Protein AF-0000000066887079 (afdb_homodimer)

Radius of gyration: 17.31 Å; Cα contacts (8 Å, |Δi|>4): 502; chains: 2; bounding box: 39×46×37 Å

Foldseek 3Di:
DPFQKKKKKKFWAWDPPDDLVRLVCCVVVPLVVQCVVLCVVLAKDKDKAQDQPCPVDPPDDPVSNNTGIMIMIMHRDPCSVVCSCVDVCCVVRRVVSCNVITDPVVMDMDMDGDDDDD/DPFQKKKKKKFWAWDPPDDLVRLVCCVVPPLVVQCVVLCVVLAKDKDKAQDQPCPVDPPDDPVSNNTGIMIMIMHRDPCSVVCSCVDVCCVPRRVVSCNVITDPVVMDMDMDGDDDDD

pLDDT: mean 91.67, std 13.05, range [44.91, 98.69]

Structure (mmCIF, N/CA/C/O backbone):
data_AF-0000000066887079-model_v1
#
loop_
_entity.id
_entity.type
_entity.pdbx_description
1 polymer 'EthD domain-containing protein'
#
loop_
_atom_site.group_PDB
_atom_site.id
_atom_site.type_symbol
_atom_site.label_atom_id
_atom_site.label_alt_id
_atom_site.label_comp_id
_atom_site.label_asym_id
_atom_site.label_entity_id
_atom_site.label_seq_id
_atom_site.pdbx_PDB_ins_code
_atom_site.Cartn_x
_atom_site.Cartn_y
_atom_site.Cartn_z
_atom_site.occupancy
_atom_site.B_iso_or_equiv
_atom_site.auth_seq_id
_atom_site.auth_comp_id
_atom_site.auth_asym_id
_atom_site.auth_atom_id
_atom_site.pdbx_PDB_model_num
ATOM 1 N N . MET A 1 1 ? -15 -15.227 9.727 1 44.91 1 MET A N 1
ATOM 2 C CA . MET A 1 1 ? -14.594 -14.281 10.766 1 44.91 1 MET A CA 1
ATOM 3 C C . MET A 1 1 ? -14.25 -12.922 10.156 1 44.91 1 MET A C 1
ATOM 5 O O . MET A 1 1 ? -13.836 -12.844 9 1 44.91 1 MET A O 1
ATOM 9 N N . PRO A 1 2 ? -14.703 -11.82 10.75 1 52.34 2 PRO A N 1
ATOM 10 C CA . PRO A 1 2 ? -14.398 -10.5 10.195 1 52.34 2 PRO A CA 1
ATOM 11 C C . PRO A 1 2 ? -12.906 -10.289 9.953 1 52.34 2 PRO A C 1
ATOM 13 O O . PRO A 1 2 ? -12.078 -10.922 10.609 1 52.34 2 PRO A O 1
ATOM 16 N N . PRO A 1 3 ? -12.727 -9.562 8.898 1 65.31 3 PRO A N 1
ATOM 17 C CA . PRO A 1 3 ? -11.297 -9.281 8.75 1 65.31 3 PRO A CA 1
ATOM 18 C C . PRO A 1 3 ? -10.664 -8.766 10.039 1 65.31 3 PRO A C 1
ATOM 20 O O . PRO A 1 3 ? -11.336 -8.109 10.844 1 65.31 3 PRO A O 1
ATOM 23 N N . THR A 1 4 ? -9.492 -9.102 10.117 1 77.44 4 THR A N 1
ATOM 24 C CA . THR A 1 4 ? -8.812 -8.734 11.352 1 77.44 4 THR A CA 1
ATOM 25 C C . THR A 1 4 ? -8.125 -7.375 11.211 1 77.44 4 THR A C 1
ATOM 27 O O . THR A 1 4 ? -7.703 -6.781 12.211 1 77.44 4 THR A O 1
ATOM 30 N N . SER A 1 5 ? -8.055 -6.895 10.086 1 95 5 SER A N 1
ATOM 31 C CA . SER A 1 5 ? -7.391 -5.602 9.961 1 95 5 SER A CA 1
ATOM 32 C C . SER A 1 5 ? -7.781 -4.91 8.656 1 95 5 SER A C 1
ATOM 34 O O . SER A 1 5 ? -8.398 -5.523 7.781 1 95 5 SER A O 1
ATOM 36 N N . TYR A 1 6 ? -7.52 -3.543 8.57 1 95.44 6 TYR A N 1
ATOM 37 C CA . TYR A 1 6 ? -7.75 -2.688 7.41 1 95.44 6 TYR A CA 1
ATOM 38 C C . TYR A 1 6 ? -6.496 -1.893 7.062 1 95.44 6 TYR A C 1
ATOM 40 O O . TYR A 1 6 ? -5.664 -1.622 7.93 1 95.44 6 TYR A O 1
ATOM 48 N N . THR A 1 7 ? -6.402 -1.618 5.816 1 97.06 7 THR A N 1
ATOM 49 C CA . THR A 1 7 ? -5.266 -0.843 5.336 1 97.06 7 THR A CA 1
ATOM 50 C C . THR A 1 7 ? -5.723 0.251 4.375 1 97.06 7 THR A C 1
ATOM 52 O O . THR A 1 7 ? -6.551 0.006 3.496 1 97.06 7 THR A O 1
ATOM 55 N N . MET A 1 8 ? -5.262 1.444 4.613 1 96.56 8 MET A N 1
ATOM 56 C CA . MET A 1 8 ? -5.359 2.521 3.633 1 96.56 8 MET A CA 1
ATOM 57 C C . MET A 1 8 ? -4.008 2.793 2.984 1 96.56 8 MET A C 1
ATOM 59 O O . MET A 1 8 ? -2.986 2.848 3.672 1 96.56 8 MET A O 1
ATOM 63 N N . VAL A 1 9 ? -3.994 2.865 1.698 1 97.25 9 VAL A N 1
ATOM 64 C CA . VAL A 1 9 ? -2.832 3.305 0.933 1 97.25 9 VAL A CA 1
ATOM 65 C C . VAL A 1 9 ? -3.143 4.625 0.233 1 97.25 9 VAL A C 1
ATOM 67 O O . VAL A 1 9 ? -4.117 4.723 -0.517 1 97.25 9 VAL A O 1
ATOM 70 N N . ALA A 1 10 ? -2.365 5.652 0.504 1 96.94 10 ALA A N 1
ATOM 71 C CA . ALA A 1 10 ? -2.518 6.965 -0.119 1 96.94 10 ALA A CA 1
ATOM 72 C C . ALA A 1 10 ? -1.252 7.367 -0.871 1 96.94 10 ALA A C 1
ATOM 74 O O . ALA A 1 10 ? -0.158 7.367 -0.301 1 96.94 10 ALA A O 1
ATOM 75 N N . PHE A 1 11 ? -1.395 7.707 -2.139 1 95.75 11 PHE A N 1
ATOM 76 C CA . PHE A 1 11 ? -0.269 8.156 -2.949 1 95.75 11 PHE A CA 1
ATOM 77 C C . PHE A 1 11 ? -0.177 9.672 -2.957 1 95.75 11 PHE A C 1
ATOM 79 O O . PHE A 1 11 ? -1.181 10.359 -3.164 1 95.75 11 PHE A O 1
ATOM 86 N N . ILE A 1 12 ? 1.055 10.141 -2.736 1 96.88 12 ILE A N 1
ATOM 87 C CA . ILE A 1 12 ? 1.232 11.57 -2.555 1 96.88 12 ILE A CA 1
ATOM 88 C C . ILE A 1 12 ? 2.307 12.086 -3.512 1 96.88 12 ILE A C 1
ATOM 90 O O . ILE A 1 12 ? 3.26 11.367 -3.824 1 96.88 12 ILE A O 1
ATOM 94 N N . LYS A 1 13 ? 2.131 13.289 -3.98 1 96.5 13 LYS A N 1
ATOM 95 C CA . LYS A 1 13 ? 3.062 14.008 -4.848 1 96.5 13 LYS A CA 1
ATOM 96 C C . LYS A 1 13 ? 3.684 15.195 -4.125 1 96.5 13 LYS A C 1
ATOM 98 O O . LYS A 1 13 ? 2.988 15.938 -3.428 1 96.5 13 LYS A O 1
ATOM 103 N N . ARG A 1 14 ? 4.949 15.336 -4.27 1 97.81 14 ARG A N 1
ATOM 104 C CA . ARG A 1 14 ? 5.633 16.438 -3.594 1 97.81 14 ARG A CA 1
ATOM 105 C C . ARG A 1 14 ? 5.152 17.781 -4.117 1 97.81 14 ARG A C 1
ATOM 107 O O . ARG A 1 14 ? 4.68 17.875 -5.254 1 97.81 14 ARG A O 1
ATOM 114 N N . LYS A 1 15 ? 5.285 18.828 -3.297 1 98.12 15 LYS A N 1
ATOM 115 C CA . LYS A 1 15 ? 4.953 20.203 -3.676 1 98.12 15 LYS A CA 1
ATOM 116 C C . LYS A 1 15 ? 5.754 20.641 -4.898 1 98.12 15 LYS A C 1
ATOM 118 O O . LYS A 1 15 ? 6.945 20.359 -5 1 98.12 15 LYS A O 1
ATOM 123 N N . GLU A 1 16 ? 5.109 21.406 -5.781 1 97.25 16 GLU A N 1
ATOM 124 C CA . GLU A 1 16 ? 5.805 21.922 -6.957 1 97.25 16 GLU A CA 1
ATOM 125 C C . GLU A 1 16 ? 7.051 22.703 -6.562 1 97.25 16 GLU A C 1
ATOM 127 O O . GLU A 1 16 ? 7 23.547 -5.656 1 97.25 16 GLU A O 1
ATOM 132 N N . GLY A 1 17 ? 8.125 22.391 -7.219 1 97.62 17 GLY A N 1
ATOM 133 C CA . GLY A 1 17 ? 9.359 23.125 -6.984 1 97.62 17 GLY A CA 1
ATOM 134 C C . GLY A 1 17 ? 10.227 22.5 -5.902 1 97.62 17 GLY A C 1
ATOM 135 O O . GLY A 1 17 ? 11.398 22.844 -5.766 1 97.62 17 GLY A O 1
ATOM 136 N N . MET A 1 18 ? 9.711 21.656 -5.16 1 97.56 18 MET A N 1
ATOM 137 C CA . MET A 1 18 ? 10.453 21 -4.094 1 97.56 18 MET A CA 1
ATOM 138 C C . MET A 1 18 ? 11.266 19.828 -4.637 1 97.56 18 MET A C 1
ATOM 140 O O . MET A 1 18 ? 10.758 19.031 -5.434 1 97.56 18 MET A O 1
ATOM 144 N N . SER A 1 19 ? 12.508 19.688 -4.25 1 96.62 19 SER A N 1
ATOM 145 C CA . SER A 1 19 ? 13.312 18.547 -4.672 1 96.62 19 SER A CA 1
ATOM 146 C C . SER A 1 19 ? 12.844 17.266 -3.994 1 96.62 19 SER A C 1
ATOM 148 O O . SER A 1 19 ? 12.242 17.312 -2.92 1 96.62 19 SER A O 1
ATOM 150 N N . LEU A 1 20 ? 13.141 16.203 -4.625 1 95.75 20 LEU A N 1
ATOM 151 C CA . LEU A 1 20 ? 12.797 14.922 -4.043 1 95.75 20 LEU A CA 1
ATOM 152 C C . LEU A 1 20 ? 13.461 14.742 -2.682 1 95.75 20 LEU A C 1
ATOM 154 O O . LEU A 1 20 ? 12.836 14.25 -1.738 1 95.75 20 LEU A O 1
ATOM 158 N N . GLU A 1 21 ? 14.703 15.125 -2.576 1 95.25 21 GLU A N 1
ATOM 159 C CA . GLU A 1 21 ? 15.445 15.008 -1.323 1 95.25 21 GLU A CA 1
ATOM 160 C C . GLU A 1 21 ? 14.805 15.844 -0.222 1 95.25 21 GLU A C 1
ATOM 162 O O . GLU A 1 21 ? 14.641 15.383 0.906 1 95.25 21 GLU A O 1
ATOM 167 N N . ASP A 1 22 ? 14.438 17.062 -0.54 1 97.69 22 ASP A N 1
ATOM 168 C CA . ASP A 1 22 ? 13.789 17.922 0.437 1 97.69 22 ASP A CA 1
ATOM 169 C C . ASP A 1 22 ? 12.438 17.359 0.859 1 97.69 22 ASP A C 1
ATOM 171 O O . ASP A 1 22 ? 12.062 17.438 2.031 1 97.69 22 ASP A O 1
ATOM 175 N N . PHE A 1 23 ? 11.773 16.859 -0.127 1 98.06 23 PHE A N 1
ATOM 176 C CA . PHE A 1 23 ? 10.469 16.266 0.129 1 98.06 23 PHE A CA 1
ATOM 177 C C . PHE A 1 23 ? 10.586 15.117 1.135 1 98.06 23 PHE A C 1
ATOM 179 O O . PHE A 1 23 ? 9.883 15.109 2.15 1 98.06 23 PHE A O 1
ATOM 186 N N . TYR A 1 24 ? 11.453 14.203 0.91 1 96.62 24 TYR A N 1
ATOM 187 C CA . TYR A 1 24 ? 11.594 13.055 1.795 1 96.62 24 TYR A CA 1
ATOM 188 C C . TYR A 1 24 ? 12.086 13.477 3.172 1 96.62 24 TYR A C 1
ATOM 190 O O . TYR A 1 24 ? 11.625 12.961 4.191 1 96.62 24 TYR A O 1
ATOM 198 N N . THR A 1 25 ? 13.062 14.406 3.191 1 97.69 25 THR A N 1
ATOM 199 C CA . THR A 1 25 ? 13.57 14.898 4.465 1 97.69 25 THR A CA 1
ATOM 200 C C . THR A 1 25 ? 12.453 15.531 5.289 1 97.69 25 THR A C 1
ATOM 202 O O . THR A 1 25 ? 12.297 15.227 6.477 1 97.69 25 THR A O 1
ATOM 205 N N . TYR A 1 26 ? 11.664 16.359 4.676 1 98.69 26 TYR A N 1
ATOM 206 C CA . TYR A 1 26 ? 10.578 17.016 5.387 1 98.69 26 TYR A CA 1
ATOM 207 C C . TYR A 1 26 ? 9.508 16.016 5.809 1 98.69 26 TYR A C 1
ATOM 209 O O . TYR A 1 26 ? 9.047 16.047 6.949 1 98.69 26 TYR A O 1
ATOM 217 N N . TRP A 1 27 ? 9.102 15.164 4.859 1 98.19 27 TRP A N 1
ATOM 218 C CA . TRP A 1 27 ? 8.07 14.172 5.117 1 98.19 27 TRP A CA 1
ATOM 219 C C . TRP A 1 27 ? 8.445 13.289 6.301 1 98.19 27 TRP A C 1
ATOM 221 O O . TRP A 1 27 ? 7.652 13.094 7.223 1 98.19 27 TRP A O 1
ATOM 231 N N . GLU A 1 28 ? 9.641 12.844 6.305 1 97.62 28 GLU A N 1
ATOM 232 C CA . GLU A 1 28 ? 10.102 11.898 7.32 1 97.62 28 GLU A CA 1
ATOM 233 C C . GLU A 1 28 ? 10.438 12.609 8.625 1 97.62 28 GLU A C 1
ATOM 235 O O . GLU A 1 28 ? 9.984 12.203 9.695 1 97.62 28 GLU A O 1
ATOM 240 N N . ASP A 1 29 ? 11.086 13.68 8.578 1 98.25 29 ASP A N 1
ATOM 241 C CA . ASP A 1 29 ? 11.734 14.242 9.758 1 98.25 29 ASP A CA 1
ATOM 242 C C . ASP A 1 29 ? 10.867 15.328 10.398 1 98.25 29 ASP A C 1
ATOM 244 O O . ASP A 1 29 ? 11.094 15.711 11.547 1 98.25 29 ASP A O 1
ATOM 248 N N . VAL A 1 30 ? 9.945 15.836 9.695 1 98.56 30 VAL A N 1
ATOM 249 C CA . VAL A 1 30 ? 9.102 16.906 10.234 1 98.56 30 VAL A CA 1
ATOM 250 C C . VAL A 1 30 ? 7.652 16.422 10.312 1 98.56 30 VAL A C 1
ATOM 252 O O . VAL A 1 30 ? 7.07 16.344 11.398 1 98.56 30 VAL A O 1
ATOM 255 N N . HIS A 1 31 ? 7.086 16.047 9.164 1 98.69 31 HIS A N 1
ATOM 256 C CA . HIS A 1 31 ? 5.684 15.656 9.133 1 98.69 31 HIS A CA 1
ATOM 257 C C . HIS A 1 31 ? 5.457 14.359 9.906 1 98.69 31 HIS A C 1
ATOM 259 O O . HIS A 1 31 ? 4.449 14.219 10.602 1 98.69 31 HIS A O 1
ATOM 265 N N . GLY A 1 32 ? 6.398 13.406 9.734 1 98.19 32 GLY A N 1
ATOM 266 C CA . GLY A 1 32 ? 6.293 12.141 10.438 1 98.19 32 GLY A CA 1
ATOM 267 C C . GLY A 1 32 ? 6.086 12.312 11.93 1 98.19 32 GLY A C 1
ATOM 268 O O . GLY A 1 32 ? 5.051 11.906 12.469 1 98.19 32 GLY A O 1
ATOM 269 N N . PRO A 1 33 ? 7.059 12.938 12.586 1 98.12 33 PRO A N 1
ATOM 270 C CA . PRO A 1 33 ? 6.918 13.172 14.023 1 98.12 33 PRO A CA 1
ATOM 271 C C . PRO A 1 33 ? 5.656 13.953 14.375 1 98.12 33 PRO A C 1
ATOM 273 O O . PRO A 1 33 ? 5.047 13.719 15.422 1 98.12 33 PRO A O 1
ATOM 276 N N . LEU A 1 34 ? 5.25 14.836 13.523 1 98.06 34 LEU A N 1
ATOM 277 C CA . LEU A 1 34 ? 4.051 15.633 13.742 1 98.06 34 LEU A CA 1
ATOM 278 C C . LEU A 1 34 ? 2.803 14.75 13.734 1 98.06 34 LEU A C 1
ATOM 280 O O . LEU A 1 34 ? 1.878 14.977 14.523 1 98.06 34 LEU A O 1
ATOM 284 N N . VAL A 1 35 ? 2.68 13.742 12.883 1 98.12 35 VAL A N 1
ATOM 285 C CA . VAL A 1 35 ? 1.513 12.891 12.664 1 98.12 35 VAL A CA 1
ATOM 286 C C . VAL A 1 35 ? 1.468 11.789 13.727 1 98.12 35 VAL A C 1
ATOM 288 O O . VAL A 1 35 ? 0.398 11.266 14.039 1 98.12 35 VAL A O 1
ATOM 291 N N . LYS A 1 36 ? 2.592 11.453 14.281 1 98 36 LYS A N 1
ATOM 292 C CA . LYS A 1 36 ? 2.754 10.273 15.125 1 98 36 LYS A CA 1
ATOM 293 C C . LYS A 1 36 ? 1.77 10.289 16.297 1 98 36 LYS A C 1
ATOM 295 O O . LYS A 1 36 ? 1.031 9.328 16.5 1 98 36 LYS A O 1
ATOM 300 N N . PRO A 1 37 ? 1.663 11.391 17.094 1 97.62 37 PRO A N 1
ATOM 301 C CA . PRO A 1 37 ? 0.713 11.367 18.203 1 97.62 37 PRO A CA 1
ATOM 302 C C . PRO A 1 37 ? -0.735 11.219 17.75 1 97.62 37 PRO A C 1
ATOM 304 O O . PRO A 1 37 ? -1.529 10.539 18.406 1 97.62 37 PRO A O 1
ATOM 307 N N . TRP A 1 38 ? -1.096 11.812 16.656 1 97.81 38 TRP A N 1
ATOM 308 C CA . TRP A 1 38 ? -2.434 11.703 16.094 1 97.81 38 TRP A CA 1
ATOM 309 C C . TRP A 1 38 ? -2.723 10.266 15.664 1 97.81 38 TRP A C 1
ATOM 311 O O . TRP A 1 38 ? -3.795 9.727 15.945 1 97.81 38 TRP A O 1
ATOM 321 N N . ALA A 1 39 ? -1.786 9.641 14.977 1 98.12 39 ALA A N 1
ATOM 322 C CA . ALA A 1 39 ? -1.948 8.266 14.523 1 98.12 39 ALA A CA 1
ATOM 323 C C . ALA A 1 39 ? -2.086 7.309 15.711 1 98.12 39 ALA A C 1
ATOM 325 O O . ALA A 1 39 ? -2.961 6.441 15.711 1 98.12 39 ALA A O 1
ATOM 326 N N . GLU A 1 40 ? -1.262 7.48 16.688 1 98.19 40 GLU A N 1
ATOM 327 C CA . GLU A 1 40 ? -1.305 6.633 17.875 1 98.19 40 GLU A CA 1
ATOM 328 C C . GLU A 1 40 ? -2.633 6.781 18.625 1 98.19 40 GLU A C 1
ATOM 330 O O . GLU A 1 40 ? -3.219 5.789 19.062 1 98.19 40 GLU A O 1
ATOM 335 N N . LYS A 1 41 ? -3.045 8.008 18.734 1 97.69 41 LYS A N 1
ATOM 336 C CA . LYS A 1 41 ? -4.312 8.289 19.406 1 97.69 41 LYS A CA 1
ATOM 337 C C . LYS A 1 41 ? -5.457 7.508 18.766 1 97.69 41 LYS A C 1
ATOM 339 O O . LYS A 1 41 ? -6.375 7.059 19.453 1 97.69 41 LYS A O 1
ATOM 344 N N . HIS A 1 42 ? -5.395 7.238 17.5 1 97.81 42 HIS A N 1
ATOM 345 C CA . HIS A 1 42 ? -6.516 6.645 16.781 1 97.81 42 HIS A CA 1
ATOM 346 C C . HIS A 1 42 ? -6.238 5.191 16.422 1 97.81 42 HIS A C 1
ATOM 348 O O . HIS A 1 42 ? -6.977 4.586 15.648 1 97.81 42 HIS A O 1
ATOM 354 N N . GLY A 1 43 ? -5.117 4.648 16.922 1 97.69 43 GLY A N 1
ATOM 355 C CA . GLY A 1 43 ? -4.816 3.24 16.734 1 97.69 43 GLY A CA 1
ATOM 356 C C . GLY A 1 43 ? -4.355 2.92 15.32 1 97.69 43 GLY A C 1
ATOM 357 O O . GLY A 1 43 ? -4.66 1.85 14.789 1 97.69 43 GLY A O 1
ATOM 358 N N . LEU A 1 44 ? -3.678 3.828 14.711 1 98.12 44 LEU A N 1
ATOM 359 C CA . LEU A 1 44 ? -3.178 3.639 13.352 1 98.12 44 LEU A CA 1
ATOM 360 C C . LEU A 1 44 ? -1.688 3.309 13.359 1 98.12 44 LEU A C 1
ATOM 362 O O . LEU A 1 44 ? -0.91 3.955 14.062 1 98.12 44 LEU A O 1
ATOM 366 N N . THR A 1 45 ? -1.326 2.289 12.641 1 98.5 45 THR A N 1
ATOM 367 C CA . THR A 1 45 ? 0.063 2.262 12.195 1 98.5 45 THR A CA 1
ATOM 368 C C . THR A 1 45 ? 0.265 3.182 10.992 1 98.5 45 THR A C 1
ATOM 370 O O . THR A 1 45 ? -0.693 3.518 10.297 1 98.5 45 THR A O 1
ATOM 373 N N . TYR A 1 46 ? 1.46 3.652 10.852 1 98.69 46 TYR A N 1
ATOM 374 C CA . TYR A 1 46 ? 1.773 4.598 9.781 1 98.69 46 TYR A CA 1
ATOM 375 C C . TYR A 1 46 ? 3.182 4.367 9.25 1 98.69 46 TYR A C 1
ATOM 377 O O . TYR A 1 46 ? 4.16 4.504 9.984 1 98.69 46 TYR A O 1
ATOM 385 N N . LYS A 1 47 ? 3.268 4.043 7.996 1 98.44 47 LYS A N 1
ATOM 386 C CA . LYS A 1 47 ? 4.527 3.918 7.266 1 98.44 47 LYS A CA 1
ATOM 387 C C . LYS A 1 47 ? 4.551 4.852 6.059 1 98.44 47 LYS A C 1
ATOM 389 O O . LYS A 1 47 ? 3.521 5.082 5.418 1 98.44 47 LYS A O 1
ATOM 394 N N . GLN A 1 48 ? 5.691 5.352 5.758 1 98 48 GLN A N 1
ATOM 395 C CA . GLN A 1 48 ? 5.969 6.094 4.531 1 98 48 GLN A CA 1
ATOM 396 C C . GLN A 1 48 ? 6.801 5.262 3.562 1 98 48 GLN A C 1
ATOM 398 O O . GLN A 1 48 ? 7.844 4.723 3.938 1 98 48 GLN A O 1
ATOM 403 N N . VAL A 1 49 ? 6.367 5.121 2.355 1 96.69 49 VAL A N 1
ATOM 404 C CA . VAL A 1 49 ? 7.133 4.461 1.303 1 96.69 49 VAL A CA 1
ATOM 405 C C . VAL A 1 49 ? 7.633 5.5 0.299 1 96.69 49 VAL A C 1
ATOM 407 O O . VAL A 1 49 ? 6.832 6.168 -0.358 1 96.69 49 VAL A O 1
ATOM 410 N N . HIS A 1 50 ? 8.922 5.625 0.19 1 95.88 50 HIS A N 1
ATOM 411 C CA . HIS A 1 50 ? 9.555 6.57 -0.719 1 95.88 50 HIS A CA 1
ATOM 412 C C . HIS A 1 50 ? 9.781 5.945 -2.094 1 95.88 50 HIS A C 1
ATOM 414 O O . HIS A 1 50 ? 10.75 5.211 -2.295 1 95.88 50 HIS A O 1
ATOM 420 N N . THR A 1 51 ? 8.898 6.215 -3.043 1 92.62 51 THR A N 1
ATOM 421 C CA . THR A 1 51 ? 8.891 5.508 -4.32 1 92.62 51 THR A CA 1
ATOM 422 C C . THR A 1 51 ? 9.6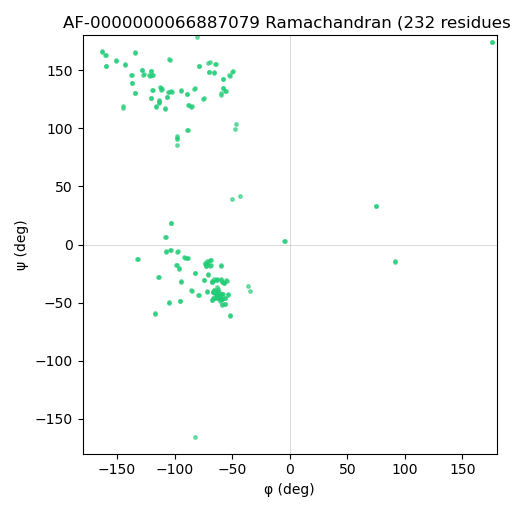48 6.301 -5.379 1 92.62 51 THR A C 1
ATOM 424 O O . THR A 1 51 ? 9.859 5.816 -6.492 1 92.62 51 THR A O 1
ATOM 427 N N . GLY A 1 52 ? 9.898 7.527 -5.344 1 71.88 52 GLY A N 1
ATOM 428 C CA . GLY A 1 52 ? 10.578 8.359 -6.324 1 71.88 52 GLY A CA 1
ATOM 429 C C . GLY A 1 52 ? 12.07 8.094 -6.406 1 71.88 52 GLY A C 1
ATOM 430 O O . GLY A 1 52 ? 12.742 8.57 -7.32 1 71.88 52 GLY A O 1
ATOM 431 N N . SER A 1 53 ? 12.578 7.652 -5.457 1 60.78 53 SER A N 1
ATOM 432 C CA . SER A 1 53 ? 14.023 7.445 -5.477 1 60.78 53 SER A CA 1
ATOM 433 C C . SER A 1 53 ? 14.383 6.137 -6.172 1 60.78 53 SER A C 1
ATOM 435 O O . SER A 1 53 ? 13.508 5.426 -6.664 1 60.78 53 SER A O 1
ATOM 437 N N . ASN A 1 54 ? 15.734 5.656 -5.984 1 50.91 54 ASN A N 1
ATOM 438 C CA . ASN A 1 54 ? 16.391 4.496 -6.559 1 50.91 54 ASN A CA 1
ATOM 439 C C . ASN A 1 54 ? 15.562 3.229 -6.387 1 50.91 54 ASN A C 1
ATOM 441 O O . ASN A 1 54 ? 15.883 2.377 -5.555 1 50.91 54 ASN A O 1
ATOM 445 N N . ALA A 1 55 ? 14.281 3.592 -6.59 1 50.47 55 ALA A N 1
ATOM 446 C CA . ALA A 1 55 ? 13.609 2.303 -6.461 1 50.47 55 ALA A CA 1
ATOM 447 C C . ALA A 1 55 ? 14.312 1.229 -7.285 1 50.47 55 ALA A C 1
ATOM 449 O O . ALA A 1 55 ? 14.602 1.434 -8.469 1 50.47 55 ALA A O 1
ATOM 450 N N . PRO A 1 56 ? 15.055 0.541 -6.574 1 46.09 56 PRO A N 1
ATOM 451 C CA . PRO A 1 56 ? 15.758 -0.496 -7.328 1 46.09 56 PRO A CA 1
ATOM 452 C C . PRO A 1 56 ? 14.922 -1.071 -8.469 1 46.09 56 PRO A C 1
ATOM 454 O O . PRO A 1 56 ? 15.477 -1.565 -9.461 1 46.09 56 PRO A O 1
ATOM 457 N N . THR A 1 57 ? 13.609 -1.285 -8.227 1 48.62 57 THR A N 1
ATOM 458 C CA . THR A 1 57 ? 12.984 -2.285 -9.078 1 48.62 57 THR A CA 1
ATOM 459 C C . THR A 1 57 ? 12.25 -1.619 -10.242 1 48.62 57 THR A C 1
ATOM 461 O O . THR A 1 57 ? 11.695 -0.53 -10.086 1 48.62 57 THR A O 1
ATOM 464 N N . GLY A 1 58 ? 12.82 -1.403 -11.344 1 49.25 58 GLY A N 1
ATOM 465 C CA . GLY A 1 58 ? 12.273 -1.203 -12.68 1 49.25 58 GLY A CA 1
ATOM 466 C C . GLY A 1 58 ? 10.766 -1.387 -12.742 1 49.25 58 GLY A C 1
ATOM 467 O O . GLY A 1 58 ? 10.188 -1.433 -13.828 1 49.25 58 GLY A O 1
ATOM 468 N N . VAL A 1 59 ? 10.195 -1.632 -11.617 1 54.53 59 VAL A N 1
ATOM 469 C CA . VAL A 1 59 ? 8.852 -2.164 -11.836 1 54.53 59 VAL A CA 1
ATOM 470 C C . VAL A 1 59 ? 7.812 -1.071 -11.578 1 54.53 59 VAL A C 1
ATOM 472 O O . VAL A 1 59 ? 6.617 -1.351 -11.508 1 54.53 59 VAL A O 1
ATOM 475 N N . ASP A 1 60 ? 8.234 0.183 -11.594 1 63 60 ASP A N 1
ATOM 476 C CA . ASP A 1 60 ? 7.16 1.159 -11.414 1 63 60 ASP A CA 1
ATOM 477 C C . ASP A 1 60 ? 6.336 1.309 -12.695 1 63 60 ASP A C 1
ATOM 479 O O . ASP A 1 60 ? 6.891 1.465 -13.781 1 63 60 ASP A O 1
ATOM 483 N N . SER A 1 61 ? 5.117 1.103 -12.391 1 80.31 61 SER A N 1
ATOM 484 C CA . SER A 1 61 ? 4.215 1.428 -13.492 1 80.31 61 SER A CA 1
ATOM 485 C C . SER A 1 61 ? 4.152 2.934 -13.734 1 80.31 61 SER A C 1
ATOM 487 O O . SER A 1 61 ? 4.289 3.721 -12.789 1 80.31 61 SER A O 1
ATOM 489 N N . GLU A 1 62 ? 3.953 3.25 -14.969 1 81.94 62 GLU A N 1
ATOM 490 C CA . GLU A 1 62 ? 3.99 4.641 -15.414 1 81.94 62 GLU A CA 1
ATOM 491 C C . GLU A 1 62 ? 3.051 5.508 -14.578 1 81.94 62 GLU A C 1
ATOM 493 O O . GLU A 1 62 ? 3.422 6.609 -14.164 1 81.94 62 GLU A O 1
ATOM 498 N N . PHE A 1 63 ? 1.889 5.055 -14.297 1 90.69 63 PHE A N 1
ATOM 499 C CA . PHE A 1 63 ? 0.91 5.879 -13.594 1 90.69 63 PHE A CA 1
ATOM 500 C C . PHE A 1 63 ? 1.381 6.188 -12.18 1 90.69 63 PHE A C 1
ATOM 502 O O . PHE A 1 63 ? 1.318 7.34 -11.742 1 90.69 63 PHE A O 1
ATOM 509 N N . LEU A 1 64 ? 1.854 5.203 -11.5 1 93.38 64 LEU A N 1
ATOM 510 C CA . LEU A 1 64 ? 2.26 5.406 -10.109 1 93.38 64 LEU A CA 1
ATOM 511 C C . LEU A 1 64 ? 3.541 6.23 -10.031 1 93.38 64 LEU A C 1
ATOM 513 O O . LEU A 1 64 ? 3.867 6.781 -8.984 1 93.38 64 LEU A O 1
ATOM 517 N N . GLY A 1 65 ? 4.207 6.363 -11.133 1 91.38 65 GLY A N 1
ATOM 518 C CA . GLY A 1 65 ? 5.414 7.172 -11.203 1 91.38 65 GLY A CA 1
ATOM 519 C C . GLY A 1 65 ? 5.145 8.656 -11.062 1 91.38 65 GLY A C 1
ATOM 520 O O . GLY A 1 65 ? 6.066 9.445 -10.836 1 91.38 65 GLY A O 1
ATOM 521 N N . LYS A 1 66 ? 3.896 9.055 -11.172 1 91.25 66 LYS A N 1
ATOM 522 C CA . LYS A 1 66 ? 3.512 10.453 -11.016 1 91.25 66 LYS A CA 1
ATOM 523 C C . LYS A 1 66 ? 3.574 10.875 -9.547 1 91.25 66 LYS A C 1
ATOM 525 O O . LYS A 1 66 ? 3.541 12.07 -9.242 1 91.25 66 LYS A O 1
ATOM 530 N N . TYR A 1 67 ? 3.598 9.898 -8.727 1 95.25 67 TYR A N 1
ATOM 531 C CA . TYR A 1 67 ? 3.631 10.164 -7.297 1 95.25 67 TYR A CA 1
ATOM 532 C C . TYR A 1 67 ? 5.027 9.938 -6.73 1 95.25 67 TYR A C 1
ATOM 534 O O . TYR A 1 67 ? 5.848 9.25 -7.348 1 95.25 67 TYR A O 1
ATOM 542 N N . ASP A 1 68 ? 5.309 10.523 -5.59 1 96.12 68 ASP A N 1
ATOM 543 C CA . ASP A 1 68 ? 6.652 10.5 -5.016 1 96.12 68 ASP A CA 1
ATOM 544 C C . ASP A 1 68 ? 6.715 9.578 -3.805 1 96.12 68 ASP A C 1
ATOM 546 O O . ASP A 1 68 ? 7.797 9.328 -3.266 1 96.12 68 ASP A O 1
ATOM 550 N N . GLY A 1 69 ? 5.574 9.062 -3.395 1 96.25 69 GLY A N 1
ATOM 551 C CA . GLY A 1 69 ? 5.508 8.117 -2.291 1 96.25 69 GLY A CA 1
ATOM 552 C C . GLY A 1 69 ? 4.086 7.734 -1.923 1 96.25 69 GLY A C 1
ATOM 553 O O . GLY A 1 69 ? 3.129 8.227 -2.521 1 96.25 69 GLY A O 1
ATOM 554 N N . CYS A 1 70 ? 3.986 6.793 -1.011 1 96.88 70 CYS A N 1
ATOM 555 C CA . CYS A 1 70 ? 2.668 6.465 -0.478 1 96.88 70 CYS A CA 1
ATOM 556 C C . CYS A 1 70 ? 2.721 6.293 1.036 1 96.88 70 CYS A C 1
ATOM 558 O O . CYS A 1 70 ? 3.75 5.902 1.586 1 96.88 70 CYS A O 1
ATOM 560 N N . ALA A 1 71 ? 1.731 6.793 1.688 1 98.06 71 ALA A N 1
ATOM 561 C CA . ALA A 1 71 ? 1.47 6.574 3.107 1 98.06 71 ALA A CA 1
ATOM 562 C C . ALA A 1 71 ? 0.601 5.34 3.322 1 98.06 71 ALA A C 1
ATOM 564 O O . ALA A 1 71 ? -0.429 5.176 2.664 1 98.06 71 ALA A O 1
ATOM 565 N N . ILE A 1 72 ? 1.013 4.473 4.188 1 98.56 72 ILE A N 1
ATOM 566 C CA . ILE A 1 72 ? 0.258 3.266 4.52 1 98.56 72 ILE A CA 1
ATOM 567 C C . ILE A 1 72 ? -0.172 3.311 5.98 1 98.56 72 ILE A C 1
ATOM 569 O O . ILE A 1 72 ? 0.671 3.367 6.883 1 98.56 72 ILE A O 1
ATOM 573 N N . PHE A 1 73 ? -1.482 3.305 6.191 1 98 73 PHE A N 1
ATOM 574 C CA . PHE A 1 73 ? -2.074 3.223 7.52 1 98 73 PHE A CA 1
ATOM 575 C C . PHE A 1 73 ? -2.762 1.879 7.727 1 98 73 PHE A C 1
ATOM 577 O O . PHE A 1 73 ? -3.518 1.424 6.867 1 98 73 PHE A O 1
ATOM 584 N N . GLU A 1 74 ? -2.561 1.246 8.781 1 97.88 74 GLU A N 1
ATOM 585 C CA . GLU A 1 74 ? -3.266 0.03 9.172 1 97.88 74 GLU A CA 1
ATOM 586 C C . GLU A 1 74 ? -4.016 0.227 10.484 1 97.88 74 GLU A C 1
ATOM 588 O O . GLU A 1 74 ? -3.537 0.922 11.383 1 97.88 74 GLU A O 1
ATOM 593 N N . PHE A 1 75 ? -5.105 -0.41 10.555 1 97.31 75 PHE A N 1
ATOM 594 C CA . PHE A 1 75 ? -5.961 -0.242 11.719 1 97.31 75 PHE A CA 1
ATOM 595 C C . PHE A 1 75 ? -6.93 -1.409 11.859 1 97.31 75 PHE A C 1
ATOM 597 O O . PHE A 1 75 ? -7.277 -2.053 10.859 1 97.31 75 PHE A O 1
ATOM 604 N N . SER A 1 76 ? -7.398 -1.729 13.07 1 95.88 76 SER A N 1
ATOM 605 C CA . SER A 1 76 ? -8.242 -2.891 13.336 1 95.88 76 SER A CA 1
ATOM 606 C C . SER A 1 76 ? -9.719 -2.52 13.305 1 95.88 76 SER A C 1
ATOM 608 O O . SER A 1 76 ? -10.57 -3.357 12.992 1 95.88 76 SER A O 1
ATOM 610 N N . ASP A 1 77 ? -9.992 -1.27 13.711 1 94.12 77 ASP A N 1
ATOM 611 C CA . ASP A 1 77 ? -11.359 -0.764 13.664 1 94.12 77 ASP A CA 1
ATOM 612 C C . ASP A 1 77 ? -11.688 -0.194 12.289 1 94.12 77 ASP A C 1
ATOM 614 O O . ASP A 1 77 ? -11.047 0.753 11.836 1 94.12 77 ASP A O 1
ATOM 618 N N . PRO A 1 78 ? -12.688 -0.763 11.586 1 91.06 78 PRO A N 1
ATOM 619 C CA . PRO A 1 78 ? -12.992 -0.304 10.227 1 91.06 78 PRO A CA 1
ATOM 620 C C . PRO A 1 78 ? -13.367 1.176 10.172 1 91.06 78 PRO A C 1
ATOM 622 O O . PRO A 1 78 ? -13.266 1.804 9.117 1 91.06 78 PRO A O 1
ATOM 625 N N . ASN A 1 79 ? -13.719 1.775 11.305 1 92.56 79 ASN A N 1
ATOM 626 C CA . ASN A 1 79 ? -14.133 3.176 11.328 1 92.56 79 ASN A CA 1
ATOM 627 C C . ASN A 1 79 ? -12.977 4.09 11.742 1 92.56 79 ASN A C 1
ATOM 629 O O . ASN A 1 79 ? -13.109 5.312 11.719 1 92.56 79 ASN A O 1
ATOM 633 N N . ALA A 1 80 ? -11.875 3.52 12.133 1 95.12 80 ALA A N 1
ATOM 634 C CA . ALA A 1 80 ? -10.789 4.285 12.75 1 95.12 80 ALA A CA 1
ATOM 635 C C . ALA A 1 80 ? -10.305 5.395 11.812 1 95.12 80 ALA A C 1
ATOM 637 O O . ALA A 1 80 ? -10.094 6.527 12.25 1 95.12 80 ALA A O 1
ATOM 638 N N . ILE A 1 81 ? -10.164 5.105 10.547 1 94.62 81 ILE A N 1
ATOM 639 C CA . ILE A 1 81 ? -9.555 6.066 9.625 1 94.62 81 ILE A CA 1
ATOM 640 C C . ILE A 1 81 ? -10.523 7.219 9.375 1 94.62 81 ILE A C 1
ATOM 642 O O . ILE A 1 81 ? -10.109 8.383 9.312 1 94.62 81 ILE A O 1
ATOM 646 N N . THR A 1 82 ? -11.75 6.902 9.242 1 92.69 82 THR A N 1
ATOM 647 C CA . THR A 1 82 ? -12.758 7.941 9.055 1 92.69 82 THR A CA 1
ATOM 648 C C . THR A 1 82 ? -12.82 8.867 10.266 1 92.69 82 THR A C 1
ATOM 650 O O . THR A 1 82 ? -12.852 10.086 10.117 1 92.69 82 THR A O 1
ATOM 653 N N . VAL A 1 83 ? -12.812 8.297 11.422 1 95.25 83 VAL A N 1
ATOM 654 C CA . VAL A 1 83 ? -12.836 9.062 12.664 1 95.25 83 VAL A CA 1
ATOM 655 C C . VAL A 1 83 ? -11.57 9.898 12.781 1 95.25 83 VAL A C 1
ATOM 657 O O . VAL A 1 83 ? -11.617 11.062 13.18 1 95.25 83 VAL A O 1
ATOM 660 N N . ALA A 1 84 ? -10.469 9.305 12.445 1 96.56 84 ALA A N 1
ATOM 661 C CA . ALA A 1 84 ? -9.188 9.992 12.562 1 96.56 84 ALA A CA 1
ATOM 662 C C . ALA A 1 84 ? -9.148 11.234 11.68 1 96.56 84 ALA A C 1
ATOM 664 O O . ALA A 1 84 ? -8.758 12.312 12.133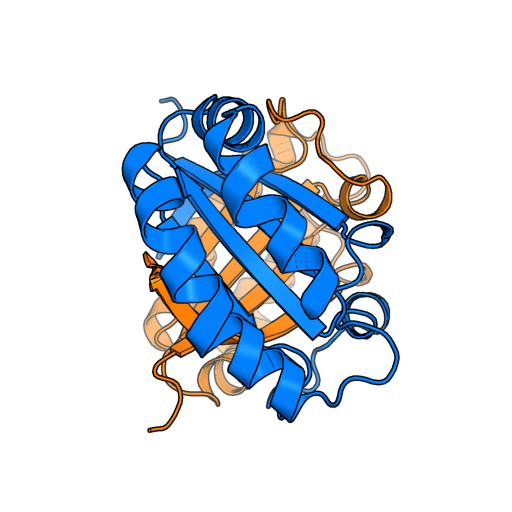 1 96.56 84 ALA A O 1
ATOM 665 N N . PHE A 1 85 ? -9.562 11.133 10.414 1 94.19 85 PHE A N 1
ATOM 666 C CA . PHE A 1 85 ? -9.469 12.25 9.484 1 94.19 85 PHE A CA 1
ATOM 667 C C . PHE A 1 85 ? -10.508 13.312 9.805 1 94.19 85 PHE A C 1
ATOM 669 O O . PHE A 1 85 ? -10.375 14.469 9.391 1 94.19 85 PHE A O 1
ATOM 676 N N . ALA A 1 86 ? -11.5 12.93 10.547 1 94.94 86 ALA A N 1
ATOM 677 C CA . ALA A 1 86 ? -12.531 13.883 10.961 1 94.94 86 ALA A CA 1
ATOM 678 C C . ALA A 1 86 ? -12.148 14.578 12.266 1 94.94 86 ALA A C 1
ATOM 680 O O . ALA A 1 86 ? -12.805 15.539 12.68 1 94.94 86 ALA A O 1
ATOM 681 N N . ASP A 1 87 ? -11.164 14.094 12.891 1 96 87 ASP A N 1
ATOM 682 C CA . ASP A 1 87 ? -10.688 14.656 14.148 1 96 87 ASP A CA 1
ATOM 683 C C . ASP A 1 87 ? -10.258 16.109 13.977 1 96 87 ASP A C 1
ATOM 685 O O . ASP A 1 87 ? -9.43 16.422 13.125 1 96 87 ASP A O 1
ATOM 689 N N . PRO A 1 88 ? -10.742 17.062 14.82 1 96.44 88 PRO A N 1
ATOM 690 C CA . PRO A 1 88 ? -10.336 18.469 14.75 1 96.44 88 PRO A CA 1
ATOM 691 C C . PRO A 1 88 ? -8.828 18.656 14.891 1 96.44 88 PRO A C 1
ATOM 693 O O . PRO A 1 88 ? -8.258 19.594 14.312 1 96.44 88 PRO A O 1
ATOM 696 N N . GLU A 1 89 ? -8.234 17.828 15.641 1 94.44 89 GLU A N 1
ATOM 697 C CA . GLU A 1 89 ? -6.781 17.906 15.789 1 94.44 89 GLU A CA 1
ATOM 698 C C . GLU A 1 89 ? -6.078 17.688 14.453 1 94.44 89 GLU A C 1
ATOM 700 O O . GLU A 1 89 ? -5.051 18.312 14.18 1 94.44 89 GLU A O 1
ATOM 705 N N . PHE A 1 90 ? -6.539 16.766 13.648 1 96.19 90 PHE A N 1
ATOM 706 C CA . PHE A 1 90 ? -5.973 16.547 12.32 1 96.19 90 PHE A CA 1
ATOM 707 C C . PHE A 1 90 ? -6.059 17.812 11.484 1 96.19 90 PHE A C 1
ATOM 709 O O . PHE A 1 90 ? -5.066 18.234 10.883 1 96.19 90 PHE A O 1
ATOM 716 N N . LYS A 1 91 ? -7.215 18.422 11.492 1 94.56 91 LYS A N 1
ATOM 717 C CA . LYS A 1 91 ? -7.477 19.609 10.672 1 94.56 91 LYS A CA 1
ATOM 718 C C . LYS A 1 91 ? -6.656 20.797 11.156 1 94.56 91 LYS A C 1
ATOM 720 O O . LYS A 1 91 ? -6.23 21.625 10.352 1 94.56 91 LYS A O 1
ATOM 725 N N . ARG A 1 92 ? -6.418 20.844 12.406 1 95.31 92 ARG A N 1
ATOM 726 C CA . ARG A 1 92 ? -5.719 21.984 13 1 95.31 92 ARG A CA 1
ATOM 727 C C . ARG A 1 92 ? -4.207 21.812 12.906 1 95.31 92 ARG A C 1
ATOM 729 O O . ARG A 1 92 ? -3.484 22.75 12.578 1 95.31 92 ARG A O 1
ATOM 736 N N . ASP A 1 93 ? -3.736 20.609 13.133 1 94.12 93 ASP A N 1
ATOM 737 C CA . ASP A 1 93 ? -2.314 20.438 13.414 1 94.12 93 ASP A CA 1
ATOM 738 C C . ASP A 1 93 ? -1.62 19.656 12.297 1 94.12 93 ASP A C 1
ATOM 740 O O . ASP A 1 93 ? -0.415 19.812 12.086 1 94.12 93 ASP A O 1
ATOM 744 N N . VAL A 1 94 ? -2.314 18.797 11.586 1 96.31 94 VAL A N 1
ATOM 745 C CA . VAL A 1 94 ? -1.664 17.891 10.648 1 96.31 94 VAL A CA 1
ATOM 746 C C . VAL A 1 94 ? -1.905 18.375 9.219 1 96.31 94 VAL A C 1
ATOM 748 O O . VAL A 1 94 ? -0.957 18.594 8.461 1 96.31 94 VAL A O 1
ATOM 751 N N . SER A 1 95 ? -3.125 18.656 8.875 1 95.06 95 SER A N 1
ATOM 752 C CA . SER A 1 95 ? -3.533 18.953 7.508 1 95.06 95 SER A CA 1
ATOM 753 C C . SER A 1 95 ? -2.832 20.203 6.988 1 95.06 95 SER A C 1
ATOM 755 O O . SER A 1 95 ? -2.312 20.219 5.871 1 95.06 95 SER A O 1
ATOM 757 N N . PRO A 1 96 ? -2.725 21.312 7.773 1 96.62 96 PRO A N 1
ATOM 758 C CA . PRO A 1 96 ? -2.057 22.516 7.242 1 96.62 96 PRO A CA 1
ATOM 759 C C . PRO A 1 96 ? -0.584 22.266 6.918 1 96.62 96 PRO A C 1
ATOM 761 O O . PRO A 1 96 ? -0.039 22.891 6.004 1 96.62 96 PRO A O 1
ATOM 764 N N . ASP A 1 97 ? 0.045 21.359 7.637 1 98 97 ASP A N 1
ATOM 765 C CA . ASP A 1 97 ? 1.449 21.031 7.406 1 98 97 ASP A CA 1
ATOM 766 C C . ASP A 1 97 ? 1.639 20.344 6.059 1 98 97 ASP A C 1
ATOM 768 O O . ASP A 1 97 ? 2.699 20.453 5.441 1 98 97 ASP A O 1
ATOM 772 N N . GLN A 1 98 ? 0.653 19.578 5.617 1 97.5 98 GLN A N 1
ATOM 773 C CA . GLN A 1 98 ? 0.732 18.844 4.363 1 97.5 98 GLN A CA 1
ATOM 774 C C . GLN A 1 98 ? 0.95 19.797 3.182 1 97.5 98 GLN A C 1
ATOM 776 O O . GLN A 1 98 ? 1.63 19.438 2.217 1 97.5 98 GLN A O 1
ATOM 781 N N . GLU A 1 99 ? 0.469 21 3.258 1 95.81 99 GLU A N 1
ATOM 782 C CA . GLU A 1 99 ? 0.599 21.984 2.186 1 95.81 99 GLU A CA 1
ATOM 783 C C . GLU A 1 99 ? 2.049 22.438 2.02 1 95.81 99 GLU A C 1
ATOM 785 O O . GLU A 1 99 ? 2.412 23 0.99 1 95.81 99 GLU A O 1
ATOM 790 N N . VAL A 1 100 ? 2.811 22.203 2.984 1 97.88 100 VAL A N 1
ATOM 791 C CA . VAL A 1 100 ? 4.199 22.656 2.953 1 97.88 100 VAL A CA 1
ATOM 792 C C . VAL A 1 100 ? 5.008 21.766 2.008 1 97.88 100 VAL A C 1
ATOM 794 O O . VAL A 1 100 ? 5.93 22.234 1.34 1 97.88 100 VAL A O 1
ATOM 797 N N . PHE A 1 101 ? 4.66 20.5 1.865 1 98.5 101 PHE A N 1
ATOM 798 C CA . PHE A 1 101 ? 5.598 19.625 1.173 1 98.5 101 PHE A CA 1
ATOM 799 C C . PHE A 1 101 ? 4.883 18.812 0.109 1 98.5 101 PHE A C 1
ATOM 801 O O . PHE A 1 101 ? 5.527 18.172 -0.731 1 98.5 101 PHE A O 1
ATOM 808 N N . MET A 1 102 ? 3.514 18.797 0.119 1 97.94 102 MET A N 1
ATOM 809 C CA . MET A 1 102 ? 2.84 17.922 -0.847 1 97.94 102 MET A CA 1
ATOM 810 C C . MET A 1 102 ? 1.692 18.672 -1.527 1 97.94 102 MET A C 1
ATOM 812 O O . MET A 1 102 ? 1.289 19.734 -1.082 1 97.94 102 MET A O 1
ATOM 816 N N . GLN A 1 103 ? 1.194 18.109 -2.648 1 97.19 103 GLN A N 1
ATOM 817 C CA . GLN A 1 103 ? -0.008 18.531 -3.359 1 97.19 103 GLN A CA 1
ATOM 818 C C . GLN A 1 103 ? -1.207 17.672 -2.973 1 97.19 103 GLN A C 1
ATOM 820 O O . GLN A 1 103 ? -1.502 16.672 -3.637 1 97.19 103 GLN A O 1
ATOM 825 N N . GLU A 1 104 ? -1.907 18.109 -1.998 1 94.38 104 GLU A N 1
ATOM 826 C CA . GLU A 1 104 ? -2.967 17.297 -1.407 1 94.38 104 GLU A CA 1
ATOM 827 C C . GLU A 1 104 ? -4.082 17.031 -2.412 1 94.38 104 GLU A C 1
ATOM 829 O O . GLU A 1 104 ? -4.723 15.984 -2.375 1 94.38 104 GLU A O 1
ATOM 834 N N . GLN A 1 105 ? -4.312 17.906 -3.312 1 92.88 105 GLN A N 1
ATOM 835 C CA . GLN A 1 105 ? -5.449 17.828 -4.227 1 92.88 105 GLN A CA 1
ATOM 836 C C . GLN A 1 105 ? -5.262 16.719 -5.254 1 92.88 105 GLN A C 1
ATOM 838 O O . GLN A 1 105 ? -6.219 16.312 -5.918 1 92.88 105 GLN A O 1
ATOM 843 N N . VAL A 1 106 ? -4.07 16.266 -5.395 1 93.12 106 VAL A N 1
ATOM 844 C CA . VAL A 1 106 ? -3.828 15.234 -6.406 1 93.12 106 VAL A CA 1
ATOM 845 C C . VAL A 1 106 ? -3.688 13.867 -5.734 1 93.12 106 VAL A C 1
ATOM 847 O O . VAL A 1 106 ? -3.543 12.852 -6.41 1 93.12 106 VAL A O 1
ATOM 850 N N . THR A 1 107 ? -3.703 13.828 -4.402 1 95.25 107 THR A N 1
ATOM 851 C CA . THR A 1 107 ? -3.578 12.586 -3.646 1 95.25 107 THR A CA 1
ATOM 852 C C . THR A 1 107 ? -4.688 11.609 -4.027 1 95.25 107 THR A C 1
ATOM 854 O O . THR A 1 107 ? -5.844 12 -4.172 1 95.25 107 THR A O 1
ATOM 857 N N . ILE A 1 108 ? -4.309 10.383 -4.238 1 94.31 108 ILE A N 1
ATOM 858 C CA . ILE A 1 108 ? -5.289 9.32 -4.43 1 94.31 108 ILE A CA 1
ATOM 859 C C . ILE A 1 108 ? -5.109 8.25 -3.354 1 94.31 108 ILE A C 1
ATOM 861 O O . ILE A 1 108 ? -4 8.055 -2.846 1 94.31 108 ILE A O 1
ATOM 865 N N . MET A 1 109 ? -6.23 7.625 -3.012 1 95 109 MET A N 1
ATOM 866 C CA . MET A 1 109 ? -6.148 6.668 -1.912 1 95 109 MET A CA 1
ATOM 867 C C . MET A 1 109 ? -7.195 5.566 -2.07 1 95 109 MET A C 1
ATOM 869 O O . MET A 1 109 ? -8.148 5.715 -2.84 1 95 109 MET A O 1
ATOM 873 N N . THR A 1 110 ? -6.984 4.473 -1.459 1 94.69 110 THR A N 1
ATOM 874 C CA . THR A 1 110 ? -7.91 3.354 -1.331 1 94.69 110 THR A CA 1
ATOM 875 C C . THR A 1 110 ? -7.785 2.701 0.043 1 94.69 110 THR A C 1
ATOM 877 O O . THR A 1 110 ? -6.754 2.838 0.708 1 94.69 110 THR A O 1
ATOM 880 N N . THR A 1 111 ? -8.852 2.074 0.429 1 94.94 111 THR A N 1
ATOM 881 C CA . THR A 1 111 ? -8.906 1.359 1.699 1 94.94 111 THR A CA 1
ATOM 882 C C . THR A 1 111 ? -9.609 0.015 1.536 1 94.94 111 THR A C 1
ATOM 884 O O . THR A 1 111 ? -10.547 -0.109 0.741 1 94.94 111 THR A O 1
ATOM 887 N N . GLY A 1 112 ? -9.117 -0.937 2.318 1 94.5 112 GLY A N 1
ATOM 888 C CA . GLY A 1 112 ? -9.766 -2.236 2.281 1 94.5 112 GLY A CA 1
ATOM 889 C C . GLY A 1 112 ? -9.422 -3.111 3.473 1 94.5 112 GLY A C 1
ATOM 890 O O . GLY A 1 112 ? -8.539 -2.773 4.262 1 94.5 112 GLY A O 1
ATOM 891 N N . SER A 1 113 ? -10.227 -4.168 3.621 1 95 113 SER A N 1
ATOM 892 C CA . SER A 1 113 ? -9.883 -5.18 4.617 1 95 113 SER A CA 1
ATOM 893 C C . SER A 1 113 ? -8.594 -5.91 4.246 1 95 113 SER A C 1
ATOM 895 O O . SER A 1 113 ? -8.312 -6.117 3.064 1 95 113 SER A O 1
ATOM 897 N N . THR A 1 114 ? -7.859 -6.324 5.309 1 96.81 114 THR A N 1
ATOM 898 C CA . THR A 1 114 ? -6.52 -6.852 5.074 1 96.81 114 THR A CA 1
ATOM 899 C C . THR A 1 114 ? -6.414 -8.297 5.559 1 96.81 114 THR A C 1
ATOM 901 O O . THR A 1 114 ? -6.871 -8.617 6.66 1 96.81 114 THR A O 1
ATOM 904 N N . VAL A 1 115 ? -5.852 -9.102 4.703 1 96.44 115 VAL A N 1
ATOM 905 C CA . VAL A 1 115 ? -5.496 -10.477 5.055 1 96.44 115 VAL A CA 1
ATOM 906 C C . VAL A 1 115 ? -3.98 -10.633 5.039 1 96.44 115 VAL A C 1
ATOM 908 O O . VAL A 1 115 ? -3.326 -10.328 4.039 1 96.44 115 VAL A O 1
ATOM 911 N N . THR A 1 116 ? -3.436 -11.078 6.16 1 97.38 116 THR A N 1
ATOM 912 C CA . THR A 1 116 ? -2.004 -11.344 6.223 1 97.38 116 THR A CA 1
ATOM 913 C C . THR A 1 116 ? -1.698 -12.773 5.789 1 97.38 116 THR A C 1
ATOM 915 O O . THR A 1 116 ? -2.154 -13.734 6.418 1 97.38 116 THR A O 1
ATOM 918 N N . ILE A 1 117 ? -0.911 -12.945 4.758 1 98 117 ILE A N 1
ATOM 919 C CA . ILE A 1 117 ? -0.579 -14.258 4.223 1 98 117 ILE A CA 1
ATOM 920 C C . ILE A 1 117 ? 0.746 -14.742 4.809 1 98 117 ILE A C 1
ATOM 922 O O . ILE A 1 117 ? 0.89 -15.914 5.156 1 98 117 ILE A O 1
ATOM 926 N N . VAL A 1 118 ? 1.766 -13.836 4.77 1 96.75 118 VAL A N 1
ATOM 927 C CA . VAL A 1 118 ? 3.078 -14.133 5.332 1 96.75 118 VAL A CA 1
ATOM 928 C C . VAL A 1 118 ? 3.477 -13.039 6.316 1 96.75 118 VAL A C 1
ATOM 930 O O . VAL A 1 118 ? 3.531 -11.859 5.953 1 96.75 118 VAL A O 1
ATOM 933 N N . MET B 1 1 ? 21.531 6.383 7.906 1 44.97 1 MET B N 1
ATOM 934 C CA . MET B 1 1 ? 21.469 4.926 7.918 1 44.97 1 MET B CA 1
ATOM 935 C C . MET B 1 1 ? 20.547 4.406 6.816 1 44.97 1 MET B C 1
ATOM 937 O O . MET B 1 1 ? 19.609 5.086 6.426 1 44.97 1 MET B O 1
ATOM 941 N N . PRO B 1 2 ? 20.969 3.365 6.078 1 51.75 2 PRO B N 1
ATOM 942 C CA . PRO B 1 2 ? 20.125 2.844 5.012 1 51.75 2 PRO B CA 1
ATOM 943 C C . PRO B 1 2 ? 18.703 2.518 5.492 1 51.75 2 PRO B C 1
ATOM 945 O O . PRO B 1 2 ? 18.5 2.244 6.676 1 51.75 2 PRO B O 1
ATOM 948 N N . PRO B 1 3 ? 17.828 2.764 4.547 1 65 3 PRO B N 1
ATOM 949 C CA . PRO B 1 3 ? 16.5 2.338 4.992 1 65 3 PRO B CA 1
ATOM 950 C C . PRO B 1 3 ? 16.5 0.915 5.547 1 65 3 PRO B C 1
ATOM 952 O O . PRO B 1 3 ? 17.297 0.077 5.117 1 65 3 PRO B O 1
ATOM 955 N N . THR B 1 4 ? 15.656 0.787 6.426 1 77.5 4 THR B N 1
ATOM 956 C CA . THR B 1 4 ? 15.617 -0.513 7.086 1 77.5 4 THR B CA 1
ATOM 957 C C . THR B 1 4 ? 14.648 -1.454 6.379 1 77.5 4 THR B C 1
ATOM 959 O O . THR B 1 4 ? 14.656 -2.662 6.625 1 77.5 4 THR B O 1
ATOM 962 N N . SER B 1 5 ? 13.891 -0.974 5.531 1 94.94 5 SER B N 1
ATOM 963 C CA . SER B 1 5 ? 12.961 -1.877 4.867 1 94.94 5 SER B CA 1
ATOM 964 C C . SER B 1 5 ? 12.461 -1.286 3.553 1 94.94 5 SER B C 1
ATOM 966 O O . SER B 1 5 ? 12.68 -0.106 3.271 1 94.94 5 SER B O 1
ATOM 968 N N . TYR B 1 6 ? 11.867 -2.17 2.658 1 95.31 6 TYR B N 1
ATOM 969 C CA . TYR B 1 6 ? 11.266 -1.827 1.373 1 95.31 6 TYR B CA 1
ATOM 970 C C . TYR B 1 6 ? 9.859 -2.395 1.261 1 95.31 6 TYR B C 1
ATOM 972 O O . TYR B 1 6 ? 9.539 -3.402 1.895 1 95.31 6 TYR B O 1
ATOM 980 N N . THR B 1 7 ? 9.078 -1.695 0.521 1 97 7 THR B N 1
ATOM 981 C CA . THR B 1 7 ? 7.703 -2.129 0.303 1 97 7 THR B CA 1
ATOM 982 C C . THR B 1 7 ? 7.332 -2.029 -1.174 1 97 7 THR B C 1
ATOM 984 O O . THR B 1 7 ? 7.637 -1.031 -1.829 1 97 7 THR B O 1
ATOM 987 N N . MET B 1 8 ? 6.781 -3.082 -1.695 1 96.44 8 MET B N 1
ATOM 988 C CA . MET B 1 8 ? 6.105 -3.045 -2.99 1 96.44 8 MET B CA 1
ATOM 989 C C . MET B 1 8 ? 4.59 -3.084 -2.814 1 96.44 8 MET B C 1
ATOM 991 O O . MET B 1 8 ? 4.074 -3.869 -2.018 1 96.44 8 MET B O 1
ATOM 995 N N . VAL B 1 9 ? 3.914 -2.201 -3.467 1 97.19 9 VAL B N 1
ATOM 996 C CA . VAL B 1 9 ? 2.457 -2.219 -3.562 1 97.19 9 VAL B CA 1
ATOM 997 C C . VAL B 1 9 ? 2.039 -2.49 -5.008 1 97.19 9 VAL B C 1
ATOM 999 O O . VAL B 1 9 ? 2.443 -1.773 -5.922 1 97.19 9 VAL B O 1
ATOM 1002 N N . ALA B 1 10 ? 1.272 -3.533 -5.238 1 96.88 10 ALA B N 1
ATOM 1003 C CA . ALA B 1 10 ? 0.764 -3.891 -6.559 1 96.88 10 ALA B CA 1
ATOM 1004 C C . ALA B 1 10 ? -0.762 -3.918 -6.57 1 96.88 10 ALA B C 1
ATOM 1006 O O . ALA B 1 10 ? -1.383 -4.594 -5.75 1 96.88 10 ALA B O 1
ATOM 1007 N N . PHE B 1 11 ? -1.359 -3.176 -7.488 1 95.75 11 PHE B N 1
ATOM 1008 C CA . PHE B 1 11 ? -2.811 -3.156 -7.633 1 95.75 11 PHE B CA 1
ATOM 1009 C C . PHE B 1 11 ? -3.264 -4.156 -8.688 1 95.75 11 PHE B C 1
ATOM 1011 O O . PHE B 1 11 ? -2.709 -4.199 -9.789 1 95.75 11 PHE B O 1
ATOM 1018 N N . ILE B 1 12 ? -4.277 -4.93 -8.305 1 96.81 12 ILE B N 1
ATOM 1019 C CA . ILE B 1 12 ? -4.688 -6.031 -9.172 1 96.81 12 ILE B CA 1
ATOM 1020 C C . ILE B 1 12 ? -6.184 -5.934 -9.453 1 96.81 12 ILE B C 1
ATOM 1022 O O . ILE B 1 12 ? -6.957 -5.473 -8.609 1 96.81 12 ILE B O 1
ATOM 1026 N N . LYS B 1 13 ? -6.578 -6.34 -10.641 1 96.56 13 LYS B N 1
ATOM 1027 C CA . LYS B 1 13 ? -7.965 -6.402 -11.094 1 96.56 13 LYS B CA 1
ATOM 1028 C C . LYS B 1 13 ? -8.414 -7.848 -11.297 1 96.56 13 LYS B C 1
ATOM 1030 O O . LYS B 1 13 ? -7.676 -8.664 -11.852 1 96.56 13 LYS B O 1
ATOM 1035 N N . ARG B 1 14 ? -9.555 -8.141 -10.844 1 97.88 14 ARG B N 1
ATOM 1036 C CA . ARG B 1 14 ? -10.055 -9.508 -10.969 1 97.88 14 ARG B CA 1
ATOM 1037 C C . ARG B 1 14 ? -10.25 -9.883 -12.43 1 97.88 14 ARG B C 1
ATOM 1039 O O . ARG B 1 14 ? -10.469 -9.016 -13.281 1 97.88 14 ARG B O 1
ATOM 1046 N N . LYS B 1 15 ? -10.195 -11.188 -12.734 1 98.06 15 LYS B N 1
ATOM 1047 C CA . LYS B 1 15 ? -10.445 -11.711 -14.07 1 98.06 15 LYS B CA 1
ATOM 1048 C C . LYS B 1 15 ? -11.836 -11.328 -14.562 1 98.06 15 LYS B C 1
ATOM 1050 O O . LYS B 1 15 ? -12.797 -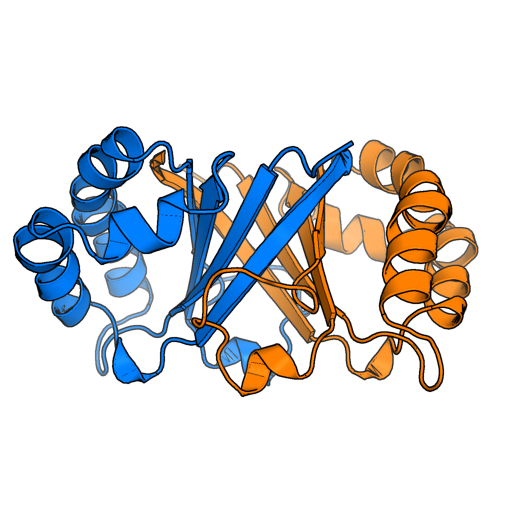11.359 -13.797 1 98.06 15 LYS B O 1
ATOM 1055 N N . GLU B 1 16 ? -11.93 -11.031 -15.867 1 97.19 16 GLU B N 1
ATOM 1056 C CA . GLU B 1 16 ? -13.227 -10.688 -16.438 1 97.19 16 GLU B CA 1
ATOM 1057 C C . GLU B 1 16 ? -14.25 -11.789 -16.203 1 97.19 16 GLU B C 1
ATOM 1059 O O . GLU B 1 16 ? -13.953 -12.969 -16.391 1 97.19 16 GLU B O 1
ATOM 1064 N N . GLY B 1 17 ? -15.398 -11.398 -15.742 1 97.5 17 GLY B N 1
ATOM 1065 C CA . GLY B 1 17 ? -16.484 -12.344 -15.531 1 97.5 17 GLY B CA 1
ATOM 1066 C C . GLY B 1 17 ? -16.5 -12.93 -14.133 1 97.5 17 GLY B C 1
ATOM 1067 O O . GLY B 1 17 ? -17.484 -13.547 -13.727 1 97.5 17 GLY B O 1
ATOM 1068 N N . MET B 1 18 ? -15.508 -12.781 -13.43 1 97.5 18 MET B N 1
ATOM 1069 C CA . MET B 1 18 ? -15.422 -13.305 -12.062 1 97.5 18 MET B CA 1
ATOM 1070 C C . MET B 1 18 ? -16.078 -12.352 -11.078 1 97.5 18 MET B C 1
ATOM 1072 O O . MET B 1 18 ? -15.875 -11.141 -11.141 1 97.5 18 MET B O 1
ATOM 1076 N N . SER B 1 19 ? -16.891 -12.852 -10.188 1 96.69 19 SER B N 1
ATOM 1077 C CA . SER B 1 19 ? -17.484 -12 -9.156 1 96.69 19 SER B CA 1
ATOM 1078 C C . SER B 1 19 ? -16.438 -11.539 -8.148 1 96.69 19 SER B C 1
ATOM 1080 O O . SER B 1 19 ? -15.414 -12.195 -7.965 1 96.69 19 SER B O 1
ATOM 1082 N N . LEU B 1 20 ? -16.734 -10.484 -7.527 1 95.88 20 LEU B N 1
ATOM 1083 C CA . LEU B 1 20 ? -15.836 -9.984 -6.496 1 95.88 20 LEU B CA 1
ATOM 1084 C C . LEU B 1 20 ? -15.664 -11.008 -5.383 1 95.88 20 LEU B C 1
ATOM 1086 O O . LEU B 1 20 ? -14.547 -11.219 -4.895 1 95.88 20 LEU B O 1
ATOM 1090 N N . GLU B 1 21 ? -16.734 -11.625 -4.992 1 95.31 21 GLU B N 1
ATOM 1091 C CA . GLU B 1 21 ? -16.688 -12.633 -3.936 1 95.31 21 GLU B CA 1
ATOM 1092 C C . GLU B 1 21 ? -15.82 -13.82 -4.34 1 95.31 21 GLU B C 1
ATOM 1094 O O . GLU B 1 21 ? -14.992 -14.289 -3.549 1 95.31 21 GLU B O 1
ATOM 1099 N N . ASP B 1 22 ? -15.977 -14.305 -5.547 1 97.75 22 ASP B N 1
ATOM 1100 C CA . ASP B 1 22 ? -15.164 -15.406 -6.035 1 97.75 22 ASP B CA 1
ATOM 1101 C C . ASP B 1 22 ? -13.688 -15.016 -6.105 1 97.75 22 ASP B C 1
ATOM 1103 O O . ASP B 1 22 ? -12.812 -15.82 -5.793 1 97.75 22 ASP B O 1
ATOM 1107 N N . PHE B 1 23 ? -13.508 -13.812 -6.547 1 98.06 23 PHE B N 1
ATOM 1108 C CA . PHE B 1 23 ? -12.156 -13.289 -6.648 1 98.06 23 PHE B CA 1
ATOM 1109 C C . PHE B 1 23 ? -11.469 -13.305 -5.285 1 98.06 23 PHE B C 1
ATOM 1111 O O . PHE B 1 23 ? -10.375 -13.859 -5.145 1 98.06 23 PHE B O 1
ATOM 1118 N N . TYR B 1 24 ? -12.07 -12.766 -4.289 1 96.69 24 TYR B N 1
ATOM 1119 C CA . TYR B 1 24 ? -11.453 -12.688 -2.969 1 96.69 24 TYR B CA 1
ATOM 1120 C C . TYR B 1 24 ? -11.281 -14.078 -2.371 1 96.69 24 TYR B C 1
ATOM 1122 O O . TYR B 1 24 ? -10.25 -14.367 -1.746 1 96.69 24 TYR B O 1
ATOM 1130 N N . THR B 1 25 ? -12.305 -14.93 -2.547 1 97.62 25 THR B N 1
ATOM 1131 C CA . THR B 1 25 ? -12.211 -16.297 -2.037 1 97.62 25 THR B CA 1
ATOM 1132 C C . THR B 1 25 ? -11.023 -17.016 -2.662 1 97.62 25 THR B C 1
ATOM 1134 O O . THR B 1 25 ? -10.227 -17.641 -1.954 1 97.62 25 THR B O 1
ATOM 1137 N N . TYR B 1 26 ? -10.883 -16.922 -3.939 1 98.69 26 TYR B N 1
ATOM 1138 C CA . TYR B 1 26 ? -9.789 -17.609 -4.629 1 98.69 26 TYR B CA 1
ATOM 1139 C C . TYR B 1 26 ? -8.438 -17 -4.238 1 98.69 26 TYR B C 1
ATOM 1141 O O . TYR B 1 26 ? -7.492 -17.734 -3.945 1 98.69 26 TYR B O 1
ATOM 1149 N N . TRP B 1 27 ? -8.367 -15.664 -4.277 1 98.19 27 TRP B N 1
ATOM 1150 C CA . TRP B 1 27 ? -7.129 -14.953 -3.955 1 98.19 27 TRP B CA 1
ATOM 1151 C C . TRP B 1 27 ? -6.637 -15.328 -2.561 1 98.19 27 TRP B C 1
ATOM 1153 O O . TRP B 1 27 ? -5.469 -15.68 -2.383 1 98.19 27 TRP B O 1
ATOM 1163 N N . GLU B 1 28 ? -7.523 -15.328 -1.653 1 97.69 28 GLU B N 1
ATOM 1164 C CA . GLU B 1 28 ? -7.164 -15.562 -0.258 1 97.69 28 GLU B CA 1
ATOM 1165 C C . GLU B 1 28 ? -6.957 -17.047 0.019 1 97.69 28 GLU B C 1
ATOM 1167 O O . GLU B 1 28 ? -5.945 -17.438 0.603 1 97.69 28 GLU B O 1
ATOM 1172 N N . ASP B 1 29 ? -7.785 -17.875 -0.463 1 98.25 29 ASP B N 1
ATOM 1173 C CA . ASP B 1 29 ? -7.863 -19.25 0.021 1 98.25 29 ASP B CA 1
ATOM 1174 C C . ASP B 1 29 ? -7.094 -20.203 -0.894 1 98.25 29 ASP B C 1
ATOM 1176 O O . ASP B 1 29 ? -6.805 -21.328 -0.515 1 98.25 29 ASP B O 1
ATOM 1180 N N . VAL B 1 30 ? -6.809 -19.797 -2.055 1 98.56 30 VAL B N 1
ATOM 1181 C CA . VAL B 1 30 ? -6.098 -20.672 -2.984 1 98.56 30 VAL B CA 1
ATOM 1182 C C . VAL B 1 30 ? -4.742 -20.062 -3.33 1 98.56 30 VAL B C 1
ATOM 1184 O O . VAL B 1 30 ? -3.697 -20.656 -3.053 1 98.56 30 VAL B O 1
ATOM 1187 N N . HIS B 1 31 ? -4.754 -18.844 -3.896 1 98.69 31 HIS B N 1
ATOM 1188 C CA . HIS B 1 31 ? -3.508 -18.219 -4.324 1 98.69 31 HIS B CA 1
ATOM 1189 C C . HIS B 1 31 ? -2.619 -17.891 -3.129 1 98.69 31 HIS B C 1
ATOM 1191 O O . HIS B 1 31 ? -1.398 -18.047 -3.197 1 98.69 31 HIS B O 1
ATOM 1197 N N . GLY B 1 32 ? -3.26 -17.391 -2.062 1 98.19 32 GLY B N 1
ATOM 1198 C CA . GLY B 1 32 ? -2.508 -17.047 -0.862 1 98.19 32 GLY B CA 1
ATOM 1199 C C . GLY B 1 32 ? -1.625 -18.188 -0.377 1 98.19 32 GLY B C 1
ATOM 1200 O O . GLY B 1 32 ? -0.399 -18.062 -0.351 1 98.19 32 GLY B O 1
ATOM 1201 N N . PRO B 1 33 ? -2.256 -19.312 -0.037 1 98.12 33 PRO B N 1
ATOM 1202 C CA . PRO B 1 33 ? -1.47 -20.453 0.408 1 98.12 33 PRO B CA 1
ATOM 1203 C C . PRO B 1 33 ? -0.438 -20.906 -0.626 1 98.12 33 PRO B C 1
ATOM 1205 O O . PRO B 1 33 ? 0.65 -21.359 -0.263 1 98.12 33 PRO B O 1
ATOM 1208 N N . LEU B 1 34 ? -0.74 -20.766 -1.865 1 98.06 34 LEU B N 1
ATOM 1209 C CA . LEU B 1 34 ? 0.171 -21.141 -2.939 1 98.06 34 LEU B CA 1
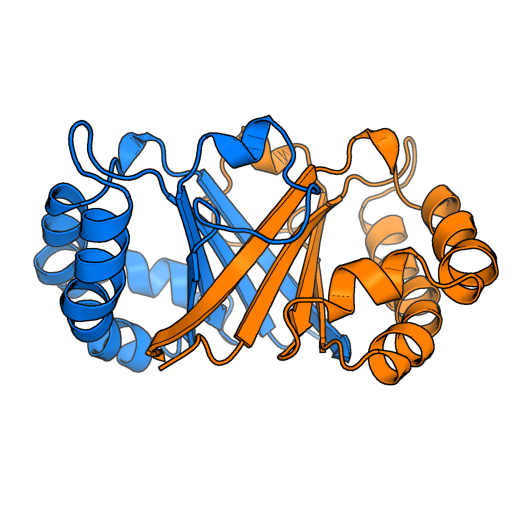ATOM 1210 C C . LEU B 1 34 ? 1.416 -20.25 -2.932 1 98.06 34 LEU B C 1
ATOM 1212 O O . LEU B 1 34 ? 2.523 -20.734 -3.18 1 98.06 34 LEU B O 1
ATOM 1216 N N . VAL B 1 35 ? 1.333 -18.953 -2.666 1 98.06 35 VAL B N 1
ATOM 1217 C CA . VAL B 1 35 ? 2.4 -17.953 -2.738 1 98.06 35 VAL B CA 1
ATOM 1218 C C . VAL B 1 35 ? 3.236 -18 -1.461 1 98.06 35 VAL B C 1
ATOM 1220 O O . VAL B 1 35 ? 4.41 -17.625 -1.465 1 98.06 35 VAL B O 1
ATOM 1223 N N . LYS B 1 36 ? 2.656 -18.469 -0.399 1 97.94 36 LYS B N 1
ATOM 1224 C CA . LYS B 1 36 ? 3.23 -18.359 0.938 1 97.94 36 LYS B CA 1
ATOM 1225 C C . LYS B 1 36 ? 4.629 -18.969 0.99 1 97.94 36 LYS B C 1
ATOM 1227 O O . LYS B 1 36 ? 5.582 -18.312 1.419 1 97.94 36 LYS B O 1
ATOM 1232 N N . PRO B 1 37 ? 4.844 -20.219 0.523 1 97.62 37 PRO B N 1
ATOM 1233 C CA . PRO B 1 37 ? 6.199 -20.781 0.596 1 97.62 37 PRO B CA 1
ATOM 1234 C C . PRO B 1 37 ? 7.203 -19.984 -0.242 1 97.62 37 PRO B C 1
ATOM 1236 O O . PRO B 1 37 ? 8.359 -19.828 0.162 1 97.62 37 PRO B O 1
ATOM 1239 N N . TRP B 1 38 ? 6.824 -19.516 -1.362 1 97.75 38 TRP B N 1
ATOM 1240 C CA . TRP B 1 38 ? 7.672 -18.703 -2.223 1 97.75 38 TRP B CA 1
ATOM 1241 C C . TRP B 1 38 ? 8.047 -17.391 -1.534 1 97.75 38 TRP B C 1
ATOM 1243 O O . TRP B 1 38 ? 9.211 -16.984 -1.546 1 97.75 38 TRP B O 1
ATOM 1253 N N . ALA B 1 39 ? 7.086 -16.734 -0.939 1 98.06 39 ALA B N 1
ATOM 1254 C CA . ALA B 1 39 ? 7.332 -15.469 -0.239 1 98.06 39 ALA B CA 1
ATOM 1255 C C . ALA B 1 39 ? 8.273 -15.672 0.944 1 98.06 39 ALA B C 1
ATOM 1257 O O . ALA B 1 39 ? 9.219 -14.898 1.136 1 98.06 39 ALA B O 1
ATOM 1258 N N . GLU B 1 40 ? 8.039 -16.703 1.691 1 98.19 40 GLU B N 1
ATOM 1259 C CA . GLU B 1 40 ? 8.875 -17 2.848 1 98.19 40 GLU B CA 1
ATOM 1260 C C . GLU B 1 40 ? 10.312 -17.297 2.426 1 98.19 40 GLU B C 1
ATOM 1262 O O . GLU B 1 40 ? 11.258 -16.828 3.061 1 98.19 40 GLU B O 1
ATOM 1267 N N . LYS B 1 41 ? 10.422 -18.078 1.397 1 97.62 41 LYS B N 1
ATOM 1268 C CA . LYS B 1 41 ? 11.734 -18.422 0.872 1 97.62 41 LYS B CA 1
ATOM 1269 C C . LYS B 1 41 ? 12.555 -17.172 0.558 1 97.62 41 LYS B C 1
ATOM 1271 O O . LYS B 1 41 ? 13.773 -17.156 0.747 1 97.62 41 LYS B O 1
ATOM 1276 N N . HIS B 1 42 ? 11.938 -16.125 0.191 1 97.81 42 HIS B N 1
ATOM 1277 C CA . HIS B 1 42 ? 12.648 -14.938 -0.287 1 97.81 42 HIS B CA 1
ATOM 1278 C C . HIS B 1 42 ? 12.594 -13.812 0.737 1 97.81 42 HIS B C 1
ATOM 1280 O O . HIS B 1 42 ? 12.961 -12.672 0.434 1 97.81 42 HIS B O 1
ATOM 1286 N N . GLY B 1 43 ? 12.047 -14.094 1.92 1 97.69 43 GLY B N 1
ATOM 1287 C CA . GLY B 1 43 ? 12.047 -13.117 2.994 1 97.69 43 GLY B CA 1
ATOM 1288 C C . GLY B 1 43 ? 11.039 -12 2.785 1 97.69 43 GLY B C 1
ATOM 1289 O O . GLY B 1 43 ? 11.289 -10.852 3.152 1 97.69 43 GLY B O 1
ATOM 1290 N N . LEU B 1 44 ? 9.938 -12.312 2.178 1 98.12 44 LEU B N 1
ATOM 1291 C CA . LEU B 1 44 ? 8.891 -11.328 1.92 1 98.12 44 LEU B CA 1
ATOM 1292 C C . LEU B 1 44 ? 7.742 -11.492 2.908 1 98.12 44 LEU B C 1
ATOM 1294 O O . LEU B 1 44 ? 7.293 -12.609 3.17 1 98.12 44 LEU B O 1
ATOM 1298 N N . THR B 1 45 ? 7.332 -10.398 3.48 1 98.5 45 THR B N 1
ATOM 1299 C CA . THR B 1 45 ? 5.965 -10.398 3.986 1 98.5 45 THR B CA 1
ATOM 1300 C C . THR B 1 45 ? 4.965 -10.18 2.852 1 98.5 45 THR B C 1
ATOM 1302 O O . THR B 1 45 ? 5.328 -9.656 1.796 1 98.5 45 THR B O 1
ATOM 1305 N N . TYR B 1 46 ? 3.783 -10.672 3.035 1 98.62 46 TYR B N 1
ATOM 1306 C CA . TYR B 1 46 ? 2.756 -10.594 2.004 1 98.62 46 TYR B CA 1
ATOM 1307 C C . TYR B 1 46 ? 1.376 -10.398 2.621 1 98.62 46 TYR B C 1
ATOM 1309 O O . TYR B 1 46 ? 0.897 -11.258 3.363 1 98.62 46 TYR B O 1
ATOM 1317 N N . LYS B 1 47 ? 0.765 -9.305 2.318 1 98.44 47 LYS B N 1
ATOM 1318 C CA . LYS B 1 47 ? -0.615 -9 2.691 1 98.44 47 LYS B CA 1
ATOM 1319 C C . LYS B 1 47 ? -1.473 -8.742 1.457 1 98.44 47 LYS B C 1
ATOM 1321 O O . LYS B 1 47 ? -0.996 -8.172 0.473 1 98.44 47 LYS B O 1
ATOM 1326 N N . GLN B 1 48 ? -2.682 -9.133 1.527 1 98 48 GLN B N 1
ATOM 1327 C CA . GLN B 1 48 ? -3.709 -8.797 0.547 1 98 48 GLN B CA 1
ATOM 1328 C C . GLN B 1 48 ? -4.684 -7.762 1.104 1 98 48 GLN B C 1
ATOM 1330 O O . GLN B 1 48 ? -5.227 -7.941 2.195 1 98 48 GLN B O 1
ATOM 1335 N N . VAL B 1 49 ? -4.895 -6.684 0.415 1 96.81 49 VAL B N 1
ATOM 1336 C CA . VAL B 1 49 ? -5.895 -5.684 0.776 1 96.81 49 VAL B CA 1
ATOM 1337 C C . VAL B 1 49 ? -7.066 -5.746 -0.201 1 96.81 49 VAL B C 1
ATOM 1339 O O . VAL B 1 49 ? -6.898 -5.504 -1.398 1 96.81 49 VAL B O 1
ATOM 1342 N N . HIS B 1 50 ? -8.219 -6.074 0.288 1 95.94 50 HIS B N 1
ATOM 1343 C CA . HIS B 1 50 ? -9.438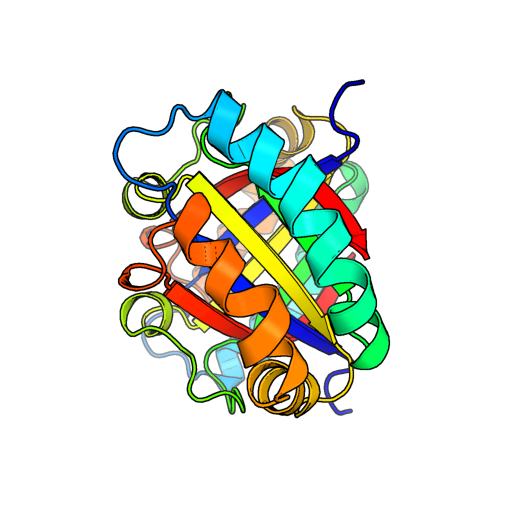 -6.18 -0.505 1 95.94 50 HIS B CA 1
ATOM 1344 C C . HIS B 1 50 ? -10.156 -4.84 -0.594 1 95.94 50 HIS B C 1
ATOM 1346 O O . HIS B 1 50 ? -10.875 -4.453 0.328 1 95.94 50 HIS B O 1
ATOM 1352 N N . THR B 1 51 ? -9.969 -4.117 -1.683 1 92.69 51 THR B N 1
ATOM 1353 C CA . THR B 1 51 ? -10.43 -2.738 -1.781 1 92.69 51 THR B CA 1
ATOM 1354 C C . THR B 1 51 ? -11.789 -2.672 -2.475 1 92.69 51 THR B C 1
ATOM 1356 O O . THR B 1 51 ? -12.398 -1.605 -2.549 1 92.69 51 THR B O 1
ATOM 1359 N N . GLY B 1 52 ? -12.266 -3.541 -3.209 1 72 52 GLY B N 1
ATOM 1360 C CA . GLY B 1 52 ? -13.531 -3.541 -3.926 1 72 52 GLY B CA 1
ATOM 1361 C C . GLY B 1 52 ? -14.734 -3.676 -3.012 1 72 52 GLY B C 1
ATOM 1362 O O . GLY B 1 52 ? -15.875 -3.469 -3.441 1 72 52 GLY B O 1
ATOM 1363 N N . SER B 1 53 ? -14.547 -4.219 -1.985 1 60.12 53 SER B N 1
ATOM 1364 C CA . SER B 1 53 ? -15.695 -4.414 -1.102 1 60.12 5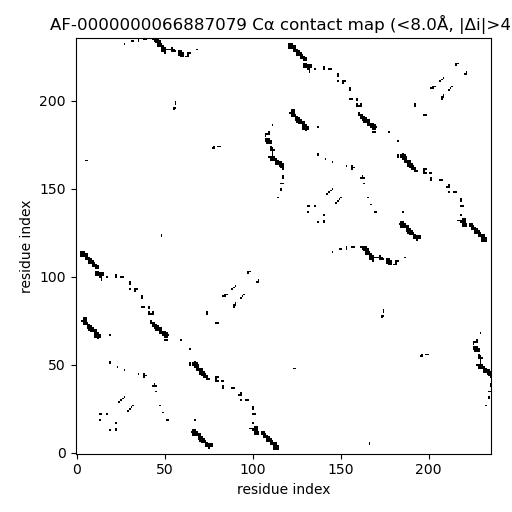3 SER B CA 1
ATOM 1365 C C . SER B 1 53 ? -16.016 -3.145 -0.317 1 60.12 53 SER B C 1
ATOM 1367 O O . SER B 1 53 ? -15.289 -2.148 -0.421 1 60.12 53 SER B O 1
ATOM 1369 N N . ASN B 1 54 ? -17.125 -3.174 0.561 1 51.06 54 ASN B N 1
ATOM 1370 C CA . ASN B 1 54 ? -17.672 -2.105 1.389 1 51.06 54 ASN B CA 1
ATOM 1371 C C . ASN B 1 54 ? -16.578 -1.313 2.088 1 51.06 54 ASN B C 1
ATOM 1373 O O . ASN B 1 54 ? -16.312 -1.519 3.273 1 51.06 54 ASN B O 1
ATOM 1377 N N . ALA B 1 55 ? -15.625 -1.158 1.171 1 50.28 55 ALA B N 1
ATOM 1378 C CA . ALA B 1 55 ? -14.664 -0.33 1.896 1 50.28 55 ALA B CA 1
ATOM 1379 C C . ALA B 1 55 ? -15.359 0.83 2.602 1 50.28 55 ALA B C 1
ATOM 1381 O O . ALA B 1 55 ? -16.188 1.516 2.004 1 50.28 55 ALA B O 1
ATOM 1382 N N . PRO B 1 56 ? -15.469 0.642 3.797 1 46.19 56 PRO B N 1
ATOM 1383 C CA . PRO B 1 56 ? -16.156 1.694 4.547 1 46.19 56 PRO B CA 1
ATOM 1384 C C . PRO B 1 56 ? -15.852 3.094 4.02 1 46.19 56 PRO B C 1
ATOM 1386 O O . PRO B 1 56 ? -16.625 4.027 4.254 1 46.19 56 PRO B O 1
ATOM 1389 N N . THR B 1 57 ? -14.594 3.311 3.564 1 48.41 57 THR B N 1
ATOM 1390 C CA . THR B 1 57 ? -14.227 4.723 3.557 1 48.41 57 THR B CA 1
ATOM 1391 C C . THR B 1 57 ? -14.406 5.32 2.162 1 48.41 57 THR B C 1
ATOM 1393 O O . THR B 1 57 ? -14.148 4.652 1.158 1 48.41 57 THR B O 1
ATOM 1396 N N . GLY B 1 58 ? -15.531 5.754 1.803 1 49.59 58 GLY B N 1
ATOM 1397 C CA . GLY B 1 58 ? -15.828 6.715 0.754 1 49.59 58 GLY B CA 1
ATOM 1398 C C . GLY B 1 58 ? -14.594 7.297 0.105 1 49.59 58 GLY B C 1
ATOM 1399 O O . GLY B 1 58 ? -14.68 8.234 -0.693 1 49.59 58 GLY B O 1
ATOM 1400 N N . VAL B 1 59 ? -13.484 6.82 0.53 1 54.97 59 VAL B N 1
ATOM 1401 C CA . VAL B 1 59 ? -12.367 7.68 0.142 1 54.97 59 VAL B CA 1
ATOM 1402 C C . VAL B 1 59 ? -11.625 7.059 -1.039 1 54.97 59 VAL B C 1
ATOM 1404 O O . VAL B 1 59 ? -10.547 7.52 -1.412 1 54.97 59 VAL B O 1
ATOM 1407 N N . ASP B 1 60 ? -12.266 6.133 -1.752 1 63.31 60 ASP B N 1
ATOM 1408 C CA . ASP B 1 60 ? -11.516 5.645 -2.902 1 63.31 60 ASP B CA 1
ATOM 1409 C C . ASP B 1 60 ? -11.5 6.68 -4.027 1 63.31 60 ASP B C 1
ATOM 1411 O O . ASP B 1 60 ? -12.547 7.219 -4.395 1 63.31 60 ASP B O 1
ATOM 1415 N N . SER B 1 61 ? -10.281 6.883 -4.348 1 80.06 61 SER B N 1
ATOM 1416 C CA . SER B 1 61 ? -10.156 7.691 -5.555 1 80.06 61 SER B CA 1
ATOM 1417 C C . SER B 1 61 ? -10.594 6.914 -6.789 1 80.06 61 SER B C 1
ATOM 1419 O O . SER B 1 61 ? -10.445 5.691 -6.844 1 80.06 61 SER B O 1
ATOM 1421 N N . GLU B 1 62 ? -11.117 7.664 -7.699 1 82 62 GLU B N 1
ATOM 1422 C CA . GLU B 1 62 ? -11.711 7.086 -8.898 1 82 62 GLU B CA 1
ATOM 1423 C C . GLU B 1 62 ? -10.734 6.152 -9.609 1 82 62 GLU B C 1
ATOM 1425 O O . GLU B 1 62 ? -11.109 5.051 -10.016 1 82 62 GLU B O 1
ATOM 1430 N N . PHE B 1 63 ? -9.516 6.508 -9.719 1 90.62 63 PHE B N 1
ATOM 1431 C CA . PHE B 1 63 ? -8.555 5.703 -10.469 1 90.62 63 PHE B CA 1
ATOM 1432 C C . PHE B 1 63 ? -8.32 4.363 -9.781 1 90.62 63 PHE B C 1
ATOM 1434 O O . PHE B 1 63 ? -8.336 3.316 -10.43 1 90.62 63 PHE B O 1
ATOM 1441 N N . LEU B 1 64 ? -8.125 4.391 -8.531 1 93.44 64 LEU B N 1
ATOM 1442 C CA . LEU B 1 64 ? -7.82 3.156 -7.809 1 93.44 64 LEU B CA 1
ATOM 1443 C C . LEU B 1 64 ? -9.047 2.258 -7.727 1 93.44 64 LEU B C 1
ATOM 1445 O O . LEU B 1 64 ? -8.93 1.06 -7.457 1 93.44 64 LEU B O 1
ATOM 1449 N N . GLY B 1 65 ? -10.18 2.814 -8.008 1 91.5 65 GLY B N 1
ATOM 1450 C CA . GLY B 1 65 ? -11.414 2.049 -8.023 1 91.5 65 GLY B CA 1
ATOM 1451 C C . GLY B 1 65 ? -11.484 1.051 -9.164 1 91.5 65 GLY B C 1
ATOM 1452 O O . GLY B 1 65 ? -12.328 0.158 -9.164 1 91.5 65 GLY B O 1
ATOM 1453 N N . LYS B 1 66 ? -10.586 1.18 -10.125 1 91.19 66 LYS B N 1
ATOM 1454 C CA . LYS B 1 66 ? -10.531 0.254 -11.25 1 91.19 66 LYS B CA 1
ATOM 1455 C C . LYS B 1 66 ? -9.9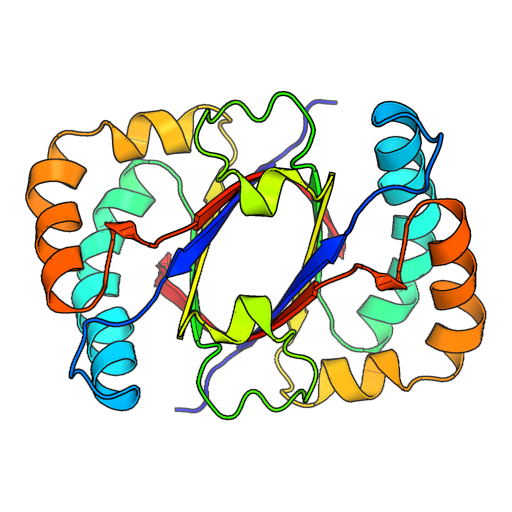53 -1.094 -10.828 1 91.19 66 LYS B C 1
ATOM 1457 O O . LYS B 1 66 ? -10.07 -2.082 -11.555 1 91.19 66 LYS B O 1
ATOM 1462 N N . TYR B 1 67 ? -9.344 -1.07 -9.711 1 95.38 67 TYR B N 1
ATOM 1463 C CA . TYR B 1 67 ? -8.719 -2.287 -9.203 1 95.38 67 TYR B CA 1
ATOM 1464 C C . TYR B 1 67 ? -9.539 -2.893 -8.078 1 95.38 67 TYR B C 1
ATOM 1466 O O . TYR B 1 67 ? -10.367 -2.207 -7.465 1 95.38 67 TYR B O 1
ATOM 1474 N N . ASP B 1 68 ? -9.336 -4.164 -7.82 1 96.25 68 ASP B N 1
ATOM 1475 C CA . ASP B 1 68 ? -10.164 -4.895 -6.859 1 96.25 68 ASP B CA 1
ATOM 1476 C C . ASP B 1 68 ? -9.383 -5.191 -5.582 1 96.25 68 ASP B C 1
ATOM 1478 O O . ASP B 1 68 ? -9.945 -5.688 -4.605 1 96.25 68 ASP B O 1
ATOM 1482 N N . GLY B 1 69 ? -8.102 -4.875 -5.574 1 96.38 69 GLY B N 1
ATOM 1483 C CA . GLY B 1 69 ? -7.254 -5.051 -4.402 1 96.38 69 GLY B CA 1
ATOM 1484 C C . GLY B 1 69 ? -5.797 -4.723 -4.66 1 96.38 69 GLY B C 1
ATOM 1485 O O . GLY B 1 69 ? -5.422 -4.379 -5.781 1 96.38 69 GLY B O 1
ATOM 1486 N N . CYS B 1 70 ? -5.027 -4.75 -3.596 1 96.94 70 CYS B N 1
ATOM 1487 C CA . CYS B 1 70 ? -3.586 -4.598 -3.768 1 96.94 70 CYS B CA 1
ATOM 1488 C C . CYS B 1 70 ? -2.826 -5.594 -2.9 1 96.94 70 CYS B C 1
ATOM 1490 O O . CYS B 1 70 ? -3.307 -5.988 -1.836 1 96.94 70 CYS B O 1
ATOM 1492 N N . ALA B 1 71 ? -1.804 -6.141 -3.447 1 98 71 ALA B N 1
ATOM 1493 C CA . ALA B 1 71 ? -0.822 -6.961 -2.744 1 98 71 ALA B CA 1
ATOM 1494 C C . ALA B 1 71 ? 0.31 -6.105 -2.184 1 98 71 ALA B C 1
ATOM 1496 O O . ALA B 1 71 ? 0.875 -5.27 -2.893 1 98 71 ALA B O 1
ATOM 1497 N N . ILE B 1 72 ? 0.609 -6.277 -0.947 1 98.5 72 ILE B N 1
ATOM 1498 C CA . ILE B 1 72 ? 1.695 -5.551 -0.299 1 98.5 72 ILE B CA 1
ATOM 1499 C C . ILE B 1 72 ? 2.775 -6.531 0.152 1 98.5 72 ILE B C 1
ATOM 1501 O O . ILE B 1 72 ? 2.514 -7.422 0.961 1 98.5 72 ILE B O 1
ATOM 1505 N N . PHE B 1 73 ? 3.98 -6.352 -0.389 1 98 73 PHE B N 1
ATOM 1506 C CA . PHE B 1 73 ? 5.156 -7.117 0.008 1 98 73 PHE B CA 1
ATOM 1507 C C . PHE B 1 73 ? 6.16 -6.227 0.735 1 98 73 PHE B C 1
ATOM 1509 O O . PHE B 1 73 ? 6.469 -5.125 0.276 1 98 73 PHE B O 1
ATOM 1516 N N . GLU B 1 74 ? 6.668 -6.629 1.792 1 97.81 74 GLU B N 1
ATOM 1517 C CA . GLU B 1 74 ? 7.746 -5.953 2.504 1 97.81 74 GLU B CA 1
ATOM 1518 C C . GLU B 1 74 ? 8.984 -6.844 2.611 1 97.81 74 GLU B C 1
ATOM 1520 O O . GLU B 1 74 ? 8.867 -8.062 2.775 1 97.81 74 GLU B O 1
ATOM 1525 N N . PHE B 1 75 ? 10.086 -6.219 2.557 1 97.12 75 PHE B N 1
ATOM 1526 C CA . PHE B 1 75 ? 11.344 -6.961 2.562 1 97.12 75 PHE B CA 1
ATOM 1527 C C . PHE B 1 75 ? 12.5 -6.062 2.988 1 97.12 75 PHE B C 1
ATOM 1529 O O . PHE B 1 75 ? 12.445 -4.844 2.807 1 97.12 75 PHE B O 1
ATOM 1536 N N . SER B 1 76 ? 13.562 -6.621 3.557 1 95.75 76 SER B N 1
ATOM 1537 C CA . SER B 1 76 ? 14.68 -5.852 4.098 1 95.75 76 SER B CA 1
ATOM 1538 C C . SER B 1 76 ? 15.797 -5.703 3.072 1 95.75 76 SER B C 1
ATOM 1540 O O . SER B 1 76 ? 16.547 -4.723 3.098 1 95.75 76 SER B O 1
ATOM 1542 N N . ASP B 1 77 ? 15.93 -6.738 2.236 1 93.94 77 ASP B N 1
ATOM 1543 C CA . ASP B 1 77 ? 16.922 -6.691 1.163 1 93.94 77 ASP B CA 1
ATOM 1544 C C . ASP B 1 77 ? 16.359 -5.988 -0.07 1 93.94 77 ASP B C 1
ATOM 1546 O O . ASP B 1 77 ? 15.367 -6.43 -0.646 1 93.94 77 ASP B O 1
ATOM 1550 N N . PRO B 1 78 ? 16.984 -4.875 -0.491 1 90.94 78 PRO B N 1
ATOM 1551 C CA . PRO B 1 78 ? 16.453 -4.117 -1.625 1 90.94 78 PRO B CA 1
ATOM 1552 C C . PRO B 1 78 ? 16.375 -4.945 -2.904 1 90.94 78 PRO B C 1
ATOM 1554 O O . PRO B 1 78 ? 15.609 -4.613 -3.814 1 90.94 78 PRO B O 1
ATOM 1557 N N . ASN B 1 79 ? 17.094 -6.059 -2.98 1 92.31 79 ASN B N 1
ATOM 1558 C CA . ASN B 1 79 ? 17.094 -6.883 -4.184 1 92.31 79 ASN B CA 1
ATOM 1559 C C . ASN B 1 79 ? 16.125 -8.055 -4.07 1 92.31 79 ASN B C 1
ATOM 1561 O O . ASN B 1 79 ? 15.922 -8.789 -5.035 1 92.31 79 ASN B O 1
ATOM 1565 N N . ALA B 1 80 ? 15.531 -8.242 -2.922 1 95.06 80 ALA B N 1
ATOM 1566 C CA . ALA B 1 80 ? 14.758 -9.445 -2.639 1 95.06 80 ALA B CA 1
ATOM 1567 C C . ALA B 1 80 ? 13.617 -9.602 -3.641 1 95.06 80 ALA B C 1
ATOM 1569 O O . ALA B 1 80 ? 13.375 -10.703 -4.148 1 95.06 80 ALA B O 1
ATOM 1570 N N . ILE B 1 81 ? 12.93 -8.539 -3.963 1 94.5 81 ILE B N 1
ATOM 1571 C CA . ILE B 1 81 ? 11.727 -8.648 -4.789 1 94.5 81 ILE B CA 1
ATOM 1572 C C . ILE B 1 81 ? 12.117 -8.977 -6.227 1 94.5 81 ILE B C 1
ATOM 1574 O O . ILE B 1 81 ? 11.469 -9.789 -6.887 1 94.5 81 ILE B O 1
ATOM 1578 N N . THR B 1 82 ? 13.148 -8.359 -6.68 1 92.44 82 THR B N 1
ATOM 1579 C CA . THR B 1 82 ? 13.641 -8.648 -8.023 1 92.44 82 THR B CA 1
ATOM 1580 C C . THR B 1 82 ? 14.062 -10.109 -8.141 1 92.44 82 THR B C 1
ATOM 1582 O O . THR B 1 82 ? 13.719 -10.789 -9.109 1 92.44 82 THR B O 1
ATOM 1585 N N . VAL B 1 83 ? 14.773 -10.586 -7.18 1 95.06 83 VAL B N 1
ATOM 1586 C CA . VAL B 1 83 ? 15.234 -11.969 -7.152 1 95.06 83 VAL B CA 1
ATOM 1587 C C . VAL B 1 83 ? 14.031 -12.906 -7.062 1 95.06 83 VAL B C 1
ATOM 1589 O O . VAL B 1 83 ? 13.984 -13.938 -7.742 1 95.06 83 VAL B O 1
ATOM 1592 N N . ALA B 1 84 ? 13.102 -12.562 -6.25 1 96.5 84 ALA B N 1
ATOM 1593 C CA . ALA B 1 84 ? 11.922 -13.398 -6.043 1 96.5 84 ALA B CA 1
ATOM 1594 C C . ALA B 1 84 ? 11.148 -13.578 -7.344 1 96.5 84 ALA B C 1
ATOM 1596 O O . ALA B 1 84 ? 10.789 -14.703 -7.715 1 96.5 84 ALA B O 1
ATOM 1597 N N . PHE B 1 85 ? 10.875 -12.484 -8.078 1 94.06 85 PHE B N 1
ATOM 1598 C CA . PHE B 1 85 ? 10.055 -12.562 -9.281 1 94.06 85 PHE B CA 1
ATOM 1599 C C . PHE B 1 85 ? 10.82 -13.227 -10.414 1 94.06 85 PHE B C 1
ATOM 1601 O O . PHE B 1 85 ? 10.219 -13.703 -11.383 1 94.06 85 PHE B O 1
ATOM 1608 N N . ALA B 1 86 ? 12.117 -13.273 -10.281 1 94.69 86 ALA B N 1
ATOM 1609 C CA . ALA B 1 86 ? 12.938 -13.93 -11.289 1 94.69 86 ALA B CA 1
ATOM 1610 C C . ALA B 1 86 ? 13.109 -15.414 -10.977 1 94.69 86 ALA B C 1
ATOM 1612 O O . ALA B 1 86 ? 13.625 -16.172 -11.805 1 94.69 86 ALA B O 1
ATOM 1613 N N . ASP B 1 87 ? 12.734 -15.789 -9.836 1 95.81 87 ASP B N 1
ATOM 1614 C CA . ASP B 1 87 ? 12.836 -17.188 -9.406 1 95.81 87 ASP B CA 1
ATOM 1615 C C . ASP B 1 87 ? 12.039 -18.094 -10.328 1 95.81 87 ASP B C 1
ATOM 1617 O O . ASP B 1 87 ? 10.844 -17.891 -10.539 1 95.81 87 ASP B O 1
ATOM 1621 N N . PRO B 1 88 ? 12.625 -19.219 -10.844 1 96.31 88 PRO B N 1
ATOM 1622 C CA . PRO B 1 88 ? 11.906 -20.172 -11.695 1 96.31 88 PRO B CA 1
ATOM 1623 C C . PRO B 1 88 ? 10.68 -20.766 -11.008 1 96.31 88 PRO B C 1
ATOM 1625 O O . PRO B 1 88 ? 9.695 -21.094 -11.672 1 96.31 88 PRO B O 1
ATOM 1628 N N . GLU B 1 89 ? 10.766 -20.906 -9.742 1 94.31 89 GLU B N 1
ATOM 1629 C CA . GLU B 1 89 ? 9.617 -21.422 -9 1 94.31 89 GLU B CA 1
ATOM 1630 C C . GLU B 1 89 ? 8.414 -20.484 -9.125 1 94.31 89 GLU B C 1
ATOM 1632 O O . GLU B 1 89 ? 7.27 -20.953 -9.195 1 94.31 89 GLU B O 1
ATOM 1637 N N . PHE B 1 90 ? 8.625 -19.203 -9.078 1 96.06 90 PHE B N 1
ATOM 1638 C CA . PHE B 1 90 ? 7.543 -18.25 -9.266 1 96.06 90 PHE B CA 1
ATOM 1639 C C . PHE B 1 90 ? 6.883 -18.438 -10.625 1 96.06 90 PHE B C 1
ATOM 1641 O O . PHE B 1 90 ? 5.656 -18.531 -10.719 1 96.06 90 PHE B O 1
ATOM 1648 N N . LYS B 1 91 ? 7.688 -18.547 -11.656 1 94.44 91 LYS B N 1
ATOM 1649 C CA . LYS B 1 91 ? 7.199 -18.656 -13.023 1 94.44 91 LYS B CA 1
ATOM 1650 C C . LYS B 1 91 ? 6.469 -19.969 -13.25 1 94.44 91 LYS B C 1
ATOM 1652 O O . LYS B 1 91 ? 5.504 -20.031 -14.016 1 94.44 91 LYS B O 1
ATOM 1657 N N . ARG B 1 92 ? 6.895 -20.969 -12.555 1 95.25 92 ARG B N 1
ATOM 1658 C CA . ARG B 1 92 ? 6.332 -22.297 -12.742 1 95.25 92 ARG B CA 1
ATOM 1659 C C . ARG B 1 92 ? 5.074 -22.5 -11.906 1 95.25 92 ARG B C 1
ATOM 1661 O O . ARG B 1 92 ? 4.078 -23.047 -12.383 1 95.25 92 ARG B O 1
ATOM 1668 N N . ASP B 1 93 ? 5.094 -21.984 -10.703 1 94.12 93 ASP B N 1
ATOM 1669 C CA . ASP B 1 93 ? 4.098 -22.438 -9.734 1 94.12 93 ASP B CA 1
ATOM 1670 C C . ASP B 1 93 ? 3.15 -21.297 -9.359 1 94.12 93 ASP B C 1
ATOM 1672 O O . ASP B 1 93 ? 2.008 -21.547 -8.961 1 94.12 93 ASP B O 1
ATOM 1676 N N . VAL B 1 94 ? 3.584 -20.062 -9.422 1 96.25 94 VAL B N 1
ATOM 1677 C CA . VAL B 1 94 ? 2.795 -18.953 -8.883 1 96.25 94 VAL B CA 1
ATOM 1678 C C . VAL B 1 94 ? 2.16 -18.172 -10.031 1 96.25 94 VAL B C 1
ATOM 1680 O O . VAL B 1 94 ? 0.942 -17.984 -10.07 1 96.25 94 VAL B O 1
ATOM 1683 N N . SER B 1 95 ? 2.936 -17.797 -11 1 95.06 95 SER B N 1
ATOM 1684 C CA . SER B 1 95 ? 2.51 -16.922 -12.078 1 95.06 95 SER B CA 1
ATOM 1685 C C . SER B 1 95 ? 1.36 -17.516 -12.875 1 95.06 95 SER B C 1
ATOM 1687 O O . SER B 1 95 ? 0.366 -16.844 -13.156 1 95.06 95 SER B O 1
ATOM 1689 N N . PRO B 1 96 ? 1.385 -18.828 -13.258 1 96.56 96 PRO B N 1
ATOM 1690 C CA . PRO B 1 96 ? 0.272 -19.375 -14.039 1 96.56 96 PRO B CA 1
ATOM 1691 C C . PRO B 1 96 ? -1.052 -19.344 -13.281 1 96.56 96 PRO B C 1
ATOM 1693 O O . PRO B 1 96 ? -2.115 -19.219 -13.891 1 96.56 96 PRO B O 1
ATOM 1696 N N . ASP B 1 97 ? -0.992 -19.453 -11.969 1 98 97 ASP B N 1
ATOM 1697 C CA . ASP B 1 97 ? -2.191 -19.422 -11.141 1 98 97 ASP B CA 1
ATOM 1698 C C . ASP B 1 97 ? -2.855 -18.047 -11.188 1 98 97 ASP B C 1
ATOM 1700 O O . ASP B 1 97 ? -4.07 -17.922 -11.031 1 98 97 ASP B O 1
ATOM 1704 N N . GLN B 1 98 ? -2.072 -17 -11.352 1 97.5 98 GLN B N 1
ATOM 1705 C CA . GLN B 1 98 ? -2.584 -15.625 -11.383 1 97.5 98 GLN B CA 1
ATOM 1706 C C . GLN B 1 98 ? -3.584 -15.438 -12.516 1 97.5 98 GLN B C 1
ATOM 1708 O O . GLN B 1 98 ? -4.539 -14.672 -12.391 1 97.5 98 GLN B O 1
ATOM 1713 N N . GLU B 1 99 ? -3.445 -16.172 -13.594 1 95.75 99 GLU B N 1
ATOM 1714 C CA . GLU B 1 99 ? -4.328 -16.062 -14.75 1 95.75 99 GLU B CA 1
ATOM 1715 C C . GLU B 1 99 ? -5.727 -16.578 -14.422 1 95.75 99 GLU B C 1
ATOM 1717 O O . GLU B 1 99 ? -6.684 -16.297 -15.148 1 95.75 99 GLU B O 1
ATOM 1722 N N . VAL B 1 100 ? -5.832 -17.312 -13.414 1 97.88 100 VAL B N 1
ATOM 1723 C CA . VAL B 1 100 ? -7.113 -17.922 -13.055 1 97.88 100 VAL B CA 1
ATOM 1724 C C . VAL B 1 100 ? -8.039 -16.859 -12.461 1 97.88 100 VAL B C 1
ATOM 1726 O O . VAL B 1 100 ? -9.25 -16.891 -12.664 1 97.88 100 VAL B O 1
ATOM 1729 N N . PHE B 1 101 ? -7.512 -15.844 -11.797 1 98.56 101 PHE B N 1
ATOM 1730 C CA . PHE B 1 101 ? -8.422 -15.008 -11.023 1 98.56 101 PHE B CA 1
ATOM 1731 C C . PHE B 1 101 ? -8.156 -13.531 -11.289 1 98.56 101 PHE B C 1
ATOM 1733 O O . PHE B 1 101 ? -8.953 -12.672 -10.914 1 98.56 101 PHE B O 1
ATOM 1740 N N . MET B 1 102 ? -7.004 -13.188 -11.961 1 98 102 MET B N 1
ATOM 1741 C CA . MET B 1 102 ? -6.719 -11.766 -12.133 1 98 102 MET B CA 1
ATOM 1742 C C . MET B 1 102 ? -6.285 -11.469 -13.57 1 98 102 MET B C 1
ATOM 1744 O O . MET B 1 102 ? -5.984 -12.383 -14.336 1 98 102 MET B O 1
ATOM 1748 N N . GLN B 1 103 ? -6.289 -10.18 -13.938 1 97.19 103 GLN B N 1
ATOM 1749 C CA . GLN B 1 103 ? -5.754 -9.641 -15.18 1 97.19 103 GLN B CA 1
ATOM 1750 C C . GLN B 1 103 ? -4.355 -9.07 -14.969 1 97.19 103 GLN B C 1
ATOM 1752 O O . GLN B 1 103 ? -4.199 -7.871 -14.711 1 97.19 103 GLN B O 1
ATOM 1757 N N . GLU B 1 104 ? -3.404 -9.883 -15.203 1 94.31 104 GLU B N 1
ATOM 1758 C CA . GLU B 1 104 ? -2.031 -9.523 -14.859 1 94.31 104 GLU B CA 1
ATOM 1759 C C . GLU B 1 104 ? -1.542 -8.352 -15.703 1 94.31 104 GLU B C 1
ATOM 1761 O O . GLU B 1 104 ? -0.737 -7.539 -15.242 1 94.31 104 GLU B O 1
ATOM 1766 N N . GLN B 1 105 ? -2.006 -8.195 -16.891 1 92.81 105 GLN B N 1
ATOM 1767 C CA . GLN B 1 105 ? -1.505 -7.211 -17.828 1 92.81 105 GLN B CA 1
ATOM 1768 C C . GLN B 1 105 ? -1.908 -5.797 -17.422 1 92.81 105 GLN B C 1
ATOM 1770 O O . GLN B 1 105 ? -1.355 -4.816 -17.922 1 92.81 105 GLN B O 1
ATOM 1775 N N . VAL B 1 106 ? -2.854 -5.691 -16.562 1 93.12 106 VAL B N 1
ATOM 1776 C CA . VAL B 1 106 ? -3.312 -4.359 -16.188 1 93.12 106 VAL B CA 1
ATOM 1777 C C . VAL B 1 106 ? -2.764 -4.004 -14.805 1 93.12 106 VAL B C 1
ATOM 1779 O O . VAL B 1 106 ? -2.977 -2.895 -14.312 1 93.12 106 VAL B O 1
ATOM 1782 N N . THR B 1 107 ? -2.08 -4.938 -14.148 1 95.25 107 THR B N 1
ATOM 1783 C CA . THR B 1 107 ? -1.503 -4.715 -12.828 1 95.25 107 THR B CA 1
ATOM 1784 C C . THR B 1 107 ? -0.534 -3.537 -12.852 1 95.25 107 THR B C 1
ATOM 1786 O O . THR B 1 107 ? 0.262 -3.4 -13.781 1 95.25 107 THR B O 1
ATOM 1789 N N . ILE B 1 108 ? -0.641 -2.68 -11.875 1 94.25 108 ILE B N 1
ATOM 1790 C CA . ILE B 1 108 ? 0.338 -1.614 -11.688 1 94.25 108 ILE B CA 1
ATOM 1791 C C . ILE B 1 108 ? 0.991 -1.75 -10.312 1 94.25 108 ILE B C 1
ATOM 1793 O O . ILE B 1 108 ? 0.376 -2.26 -9.375 1 94.25 108 ILE B O 1
ATOM 1797 N N . MET B 1 109 ? 2.236 -1.327 -10.266 1 94.81 109 MET B N 1
ATOM 1798 C CA . MET B 1 109 ? 2.957 -1.524 -9.008 1 94.81 109 MET B CA 1
ATOM 1799 C C . MET B 1 109 ? 4.016 -0.445 -8.82 1 94.81 109 MET B C 1
ATOM 1801 O O . MET B 1 109 ? 4.387 0.246 -9.766 1 94.81 109 MET B O 1
ATOM 1805 N N . THR B 1 110 ? 4.418 -0.225 -7.629 1 94.62 110 THR B N 1
ATOM 1806 C CA . THR B 1 110 ? 5.527 0.631 -7.227 1 94.62 110 THR B CA 1
ATOM 1807 C C . THR B 1 110 ? 6.27 0.031 -6.035 1 94.62 110 THR B C 1
ATOM 1809 O O . THR B 1 110 ? 5.711 -0.783 -5.297 1 94.62 110 THR B O 1
ATOM 1812 N N . THR B 1 111 ? 7.504 0.417 -5.949 1 94.88 111 THR B N 1
ATOM 1813 C CA . THR B 1 111 ? 8.359 -0.027 -4.852 1 94.88 111 THR B CA 1
ATOM 1814 C C . THR B 1 111 ? 9.195 1.131 -4.312 1 94.88 111 THR B C 1
ATOM 1816 O O . THR B 1 111 ? 9.609 2.012 -5.07 1 94.88 111 THR B O 1
ATOM 1819 N N . GLY B 1 112 ? 9.414 1.064 -3 1 94.38 112 GLY B N 1
ATOM 1820 C CA . GLY B 1 112 ? 10.258 2.09 -2.408 1 94.38 112 GLY B CA 1
ATOM 1821 C C . GLY B 1 112 ? 10.781 1.712 -1.035 1 94.38 112 GLY B C 1
ATOM 1822 O O . GLY B 1 112 ? 10.359 0.708 -0.458 1 94.38 112 GLY B O 1
ATOM 1823 N N . SER B 1 113 ? 11.773 2.484 -0.599 1 94.88 113 SER B N 1
ATOM 1824 C CA . SER B 1 113 ? 12.242 2.334 0.775 1 94.88 113 SER B CA 1
ATOM 1825 C C . SER B 1 113 ? 11.164 2.752 1.772 1 94.88 113 SER B C 1
ATOM 1827 O O . SER B 1 113 ? 10.383 3.664 1.503 1 94.88 113 SER B O 1
ATOM 1829 N N . THR B 1 114 ? 11.188 2.062 2.939 1 96.75 114 THR B N 1
ATOM 1830 C CA . THR B 1 114 ? 10.094 2.242 3.883 1 96.75 114 THR B CA 1
ATOM 1831 C C . THR B 1 114 ? 10.602 2.799 5.207 1 96.75 114 THR B C 1
ATOM 1833 O O . THR B 1 114 ? 11.617 2.328 5.734 1 96.75 114 THR B O 1
ATOM 1836 N N . VAL B 1 115 ? 9.914 3.799 5.68 1 96.38 115 VAL B N 1
ATOM 1837 C CA . VAL B 1 115 ? 10.133 4.344 7.012 1 96.38 115 VAL B CA 1
ATOM 1838 C C . VAL B 1 115 ? 8.906 4.09 7.883 1 96.38 115 VAL B C 1
ATOM 1840 O O . VAL B 1 115 ? 7.789 4.465 7.516 1 96.38 115 VAL B O 1
ATOM 1843 N N . THR B 1 116 ? 9.109 3.42 9.016 1 97.38 116 THR B N 1
ATOM 1844 C CA . THR B 1 116 ? 8.016 3.197 9.953 1 97.38 116 THR B CA 1
ATOM 1845 C C . THR B 1 116 ? 7.898 4.363 10.93 1 97.38 116 THR B C 1
ATOM 1847 O O . THR B 1 116 ? 8.828 4.641 11.688 1 97.38 116 THR B O 1
ATOM 1850 N N . ILE B 1 117 ? 6.781 5.027 10.953 1 97.94 117 ILE B N 1
ATOM 1851 C CA . ILE B 1 117 ? 6.559 6.188 11.812 1 97.94 117 ILE B CA 1
ATOM 1852 C C . ILE B 1 117 ? 5.871 5.746 13.102 1 97.94 117 ILE B C 1
ATOM 1854 O O . ILE B 1 117 ? 6.215 6.219 14.188 1 97.94 117 ILE B O 1
ATOM 1858 N N . VAL B 1 118 ? 4.789 4.941 12.945 1 96.81 118 VAL B N 1
ATOM 1859 C CA . VAL B 1 118 ? 4.055 4.406 14.086 1 96.81 118 VAL B CA 1
ATOM 1860 C C . VAL B 1 118 ? 3.941 2.889 13.961 1 96.81 118 VAL B C 1
ATOM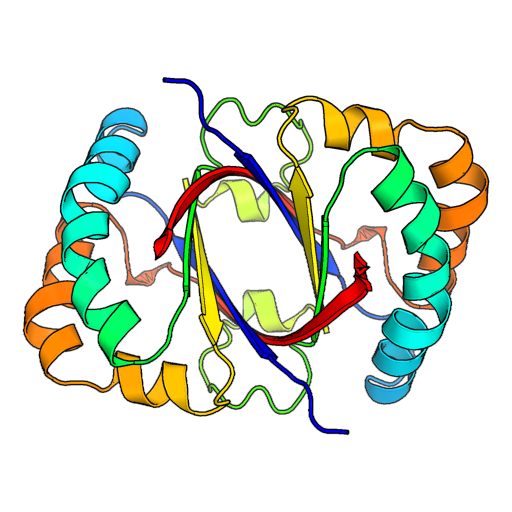 1862 O O . VAL B 1 118 ? 3.432 2.379 12.961 1 96.81 118 VAL B O 1
#

Solvent-accessible surface area (backbone atoms only — not comparable to full-atom values): 12331 Å² total; per-residue (Å²): 129,77,68,70,26,31,38,36,47,33,40,36,29,57,22,89,90,59,49,71,68,57,34,52,51,42,46,57,70,48,50,34,66,64,42,35,64,61,33,54,74,50,55,32,33,34,32,41,29,44,37,62,54,85,32,72,63,86,56,54,25,74,74,61,60,72,30,41,24,34,42,38,36,35,30,62,53,83,57,36,63,61,53,45,71,66,31,67,63,38,61,68,67,44,53,65,56,46,64,74,43,28,40,72,88,73,45,38,28,40,41,14,46,32,47,81,65,78,127,77,68,71,27,29,36,35,45,32,40,38,28,60,24,88,92,58,50,70,67,58,34,53,48,41,47,55,70,46,48,33,66,64,43,35,63,61,33,53,75,48,55,32,32,34,34,42,30,43,39,62,52,88,33,74,63,85,56,53,26,75,74,61,61,72,30,41,25,34,42,38,35,35,32,63,53,84,57,36,64,62,53,44,70,65,30,65,62,36,61,68,65,42,54,64,56,44,65,74,44,29,40,72,90,73,44,39,28,39,40,14,43,32,46,80,64,80

Nearest PDB structures (foldseek):
  4dn9-assembly1_A  TM=6.245E-01  e=3.203E-03  Chloroflexus aurantiacus J-10-fl
  6dec-assembly1_D  TM=4.896E-01  e=5.618E-01  Bos taurus
  6yw7-assembly1_D  TM=4.956E-01  e=8.933E-01  Homo sapiens
  8p94-assembly1_D  TM=4.607E-01  e=2.943E+00  Homo sapiens
  7tpt-assembly1_D  TM=3.819E-01  e=5.000E+00  Bos taurus

InterPro domains:
  IPR009799 EthD domain [PF07110] (15-103)
  IPR011008 Dimeric alpha-beta barrel [SSF54909] (5-112)

Sequence (236 aa):
MPPTSYTMVAFIKRKEGMSLEDFYTYWEDVHGPLVKPWAEKHGLTYKQVHTGSNAPTGVDSEFLGKYDGCAIFEFSDPNAITVAFADPEFKRDVSPDQEVFMQEQVTIMTTGSTVTIVMPPTSYTMVAFIKRKEGMSLEDFYTYWEDVHGPLVKPWAEKHGLTYKQVHTGSNAPTGVDSEFLGKYDGCAIFEFSDPNAITVAFADPEFKRDVSPDQEVFMQEQVTIMTTGSTVTIV

Secondary structure (DSSP, 8-state):
---SEEEEEEEE-BPTT--HHHHHHHIIIIIHHHHHHHHHHTT-EEEEEE-SS--S-TT--TTGGGSSEEEEEEESSTTHHHHHHH-HHIIIIIHHHHHHHB-GGG-EEEEEEEEE--/---SEEEEEEEE-BPTT--HHHHHHHIIIIIHHHHHHHHHHTT-EEEEEE-SS--S-TT--TTGGGSSEEEEEEESSTTHHHHHHH-HHIIIIIHHHHHHHB-GGG-EEEEEEEEE--

Organism: Sporothrix schenckii (strain ATCC 58251 / de Perez 2211183) (NCBI:txid1391915)